Protein AF-A0AAN9U4Z8-F1 (afdb_monomer_lite)

InterPro domains:
  IPR007219 Xylanolytic transcriptional activator, regulatory domain [PF04082] (15-190)
  IPR007219 Xylanolytic transcriptional activator, regulatory domain [SM00906] (117-194)
  IPR050815 Transcription factor, fungi [PTHR47338] (9-192)

Radius of gyration: 16.4 Å; chains: 1; bounding box: 44×32×47 Å

Sequence (194 aa):
MRIALLALIRSDLDSLYFDRIHKFIPIIHEKCYYQRTRPYSELISHTCLQYAMWTLASALSFQFHDLRDDLYRETLHMLGNTEPMSPGNAAAPQLEVAQAWILISIYDFTQVTFHSGWASVGRAIRLIQLMRLNNVDASAHTDEPRDFIECETKRRTFWVAFCLDRFTSILEELPLALNEQTICTRLPSPEKYV

Secondary structure (DSSP, 8-state):
------HHHHHHHHHHIIIIITTT---S-HHHHHHHSSTT---HHHHHHHHHHHHHHHHT-GGGGGGHHHHHHHHHHHHHT-----TTS-HHHHHHHHHHHHHHHHHHHHHT-HHHHHHHHHHHHHHHHHTTGGGTTTTTTS-S---HHHHHHHHHHHHHHHHHHHHHHHHHTPPPSS-GGG--PPPPPPGGG-

Organism: NCBI:txid2898453

pLDDT: mean 88.19, std 13.67, range [38.59, 98.62]

Foldseek 3Di:
DPPPDDPVLLVVLLVLLVVPVCVVQVLDDNVVLVVCPPPPNPQLLNVLLSLLSSLLSLVVDPVNVVCNVVSLVVSCVSLVPDDDDDLPDDLVSLSSSLNSLLSSLVCCVVPNDLVSSVVSLVVSLVSLVSNVLLCLCVVVVDPDDDDPVVSLSSQSSVVSSQVVQVVSCVVPVDDRPDDPVSRPRDHHDPPVVD

Structure (mmCIF, N/CA/C/O backbone):
data_AF-A0AAN9U4Z8-F1
#
_entry.id   AF-A0AAN9U4Z8-F1
#
loop_
_atom_site.group_PDB
_atom_site.id
_atom_site.type_symbol
_atom_site.label_atom_id
_atom_site.label_alt_id
_atom_site.label_comp_id
_atom_site.label_asym_id
_atom_site.label_entity_id
_atom_site.label_seq_id
_atom_site.pdbx_PDB_ins_code
_atom_site.Cartn_x
_atom_site.Cartn_y
_atom_site.Cartn_z
_atom_site.occupancy
_atom_site.B_iso_or_equiv
_atom_site.auth_seq_id
_atom_site.auth_comp_id
_atom_site.auth_asym_id
_atom_site.auth_atom_id
_atom_site.pdbx_PDB_model_num
ATOM 1 N N . MET A 1 1 ? 8.549 12.931 -16.433 1.00 38.59 1 MET A N 1
ATOM 2 C CA . MET A 1 1 ? 8.166 12.725 -17.850 1.00 38.59 1 MET A CA 1
ATOM 3 C C . MET A 1 1 ? 6.976 11.789 -17.800 1.00 38.59 1 MET A C 1
ATOM 5 O O . MET A 1 1 ? 7.171 10.659 -17.390 1.00 38.59 1 MET A O 1
ATOM 9 N N . ARG A 1 2 ? 5.753 12.254 -18.093 1.00 51.12 2 ARG A N 1
ATOM 10 C CA . ARG A 1 2 ? 4.553 11.405 -17.991 1.00 51.12 2 ARG A CA 1
ATOM 11 C C . ARG A 1 2 ? 4.709 10.241 -18.973 1.00 51.12 2 ARG A C 1
ATOM 13 O O . ARG A 1 2 ? 4.710 10.467 -20.181 1.00 51.12 2 ARG A O 1
ATOM 20 N N . ILE A 1 3 ? 4.892 9.023 -18.470 1.00 57.09 3 ILE A N 1
ATOM 21 C CA . ILE A 1 3 ? 4.924 7.824 -19.311 1.00 57.09 3 ILE A CA 1
ATOM 22 C C . ILE A 1 3 ? 3.531 7.691 -19.926 1.00 57.09 3 ILE A C 1
ATOM 24 O O . ILE A 1 3 ? 2.547 7.503 -19.210 1.00 57.09 3 ILE A O 1
ATOM 28 N N . ALA A 1 4 ? 3.430 7.826 -21.246 1.00 67.69 4 ALA A N 1
ATOM 29 C CA . ALA A 1 4 ? 2.178 7.615 -21.957 1.00 67.69 4 ALA A CA 1
ATOM 30 C C . ALA A 1 4 ? 1.925 6.105 -22.097 1.00 67.69 4 ALA A C 1
ATOM 32 O O . ALA A 1 4 ? 2.207 5.506 -23.131 1.00 67.69 4 ALA A O 1
ATOM 33 N N . LEU A 1 5 ? 1.421 5.474 -21.033 1.00 78.50 5 LEU A N 1
ATOM 34 C CA . LEU A 1 5 ? 0.982 4.080 -21.078 1.00 78.50 5 LEU A CA 1
ATOM 35 C C . LEU A 1 5 ? -0.297 3.959 -21.912 1.00 78.50 5 LEU A C 1
ATOM 37 O O . LEU A 1 5 ? -1.305 4.626 -21.648 1.00 78.50 5 LEU A O 1
ATOM 41 N N . LEU A 1 6 ? -0.271 3.067 -22.904 1.00 86.50 6 LEU A N 1
ATOM 42 C CA . LEU A 1 6 ? -1.452 2.731 -23.696 1.00 86.50 6 LEU A CA 1
ATOM 43 C C . LEU A 1 6 ? -2.584 2.258 -22.771 1.00 86.50 6 LEU A C 1
ATOM 45 O O . LEU A 1 6 ? -2.347 1.584 -21.770 1.00 86.50 6 LEU A O 1
ATOM 49 N N . ALA A 1 7 ? -3.830 2.604 -23.107 1.00 86.06 7 ALA A N 1
ATOM 50 C CA . ALA A 1 7 ? -4.999 2.228 -22.305 1.00 86.06 7 ALA A CA 1
ATOM 51 C C . ALA A 1 7 ? -5.108 0.709 -22.090 1.00 86.06 7 ALA A C 1
ATOM 53 O O . ALA A 1 7 ? -5.458 0.279 -20.996 1.00 86.06 7 ALA A O 1
ATOM 54 N N . LEU A 1 8 ? -4.733 -0.082 -23.101 1.00 88.56 8 LEU A N 1
ATOM 55 C CA . LEU A 1 8 ? -4.703 -1.540 -23.006 1.00 88.56 8 LEU A CA 1
ATOM 56 C C . LEU A 1 8 ? -3.698 -2.023 -21.948 1.00 88.56 8 LEU A C 1
ATOM 58 O O . LEU A 1 8 ? -4.067 -2.796 -21.077 1.00 88.56 8 LEU A O 1
ATOM 62 N N . ILE A 1 9 ? -2.474 -1.482 -21.950 1.00 92.44 9 ILE A N 1
ATOM 63 C CA . ILE A 1 9 ? -1.433 -1.848 -20.973 1.00 92.44 9 ILE A CA 1
ATOM 64 C C . ILE A 1 9 ? -1.884 -1.520 -19.543 1.00 92.44 9 ILE A C 1
ATOM 66 O O . ILE A 1 9 ? -1.661 -2.310 -18.632 1.00 92.44 9 ILE A O 1
ATOM 70 N N . ARG A 1 10 ? -2.547 -0.373 -19.337 1.00 92.50 10 ARG A N 1
ATOM 71 C CA . ARG A 1 10 ? -3.106 -0.009 -18.023 1.00 92.50 10 ARG A CA 1
ATOM 72 C C . ARG A 1 10 ? -4.143 -1.029 -17.550 1.00 92.50 10 ARG A C 1
ATOM 74 O O . ARG A 1 10 ? -4.053 -1.494 -16.422 1.00 92.50 10 ARG A O 1
ATOM 81 N N . SER A 1 11 ? -5.058 -1.425 -18.436 1.00 93.31 11 SER A N 1
ATOM 82 C CA . SER A 1 11 ? -6.073 -2.445 -18.143 1.00 93.31 11 SER A CA 1
ATOM 83 C C . SER A 1 11 ? -5.459 -3.813 -17.820 1.00 93.31 11 SER A C 1
ATOM 85 O O . SER A 1 11 ? -5.939 -4.503 -16.920 1.00 93.31 11 SER A O 1
ATOM 87 N N . ASP A 1 12 ? -4.399 -4.207 -18.530 1.00 95.25 12 ASP A N 1
ATOM 88 C CA . ASP A 1 12 ? -3.698 -5.472 -18.286 1.00 95.25 12 ASP A CA 1
ATOM 89 C C . ASP A 1 12 ? -2.986 -5.461 -16.924 1.00 95.25 12 ASP A C 1
ATOM 91 O O . ASP A 1 12 ? -3.050 -6.440 -16.179 1.00 95.25 12 ASP A O 1
ATOM 95 N N . LEU A 1 13 ? -2.341 -4.345 -16.566 1.00 96.44 13 LEU A N 1
ATOM 96 C CA . LEU A 1 13 ? -1.676 -4.174 -15.271 1.00 96.44 13 LEU A CA 1
ATOM 97 C C . LEU A 1 13 ? -2.674 -4.101 -14.106 1.00 9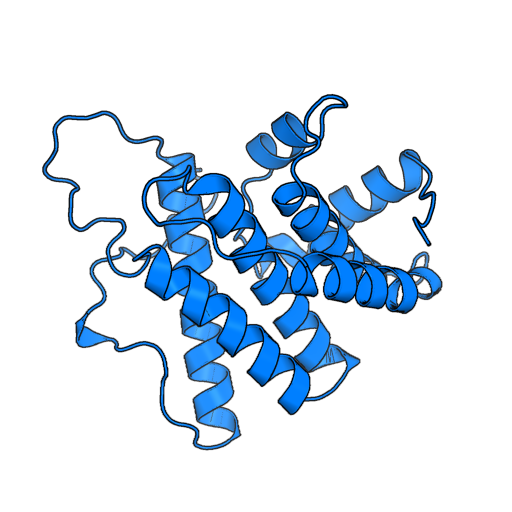6.44 13 LEU A C 1
ATOM 99 O O . LEU A 1 13 ? -2.405 -4.682 -13.054 1.00 96.44 13 LEU A O 1
ATOM 103 N N . ASP A 1 14 ? -3.822 -3.443 -14.294 1.00 96.12 14 ASP A N 1
ATOM 104 C CA . ASP A 1 14 ? -4.928 -3.445 -13.326 1.00 96.12 14 ASP A CA 1
ATOM 105 C C . ASP A 1 14 ? -5.416 -4.875 -13.067 1.00 96.12 14 ASP A C 1
ATOM 107 O O . ASP A 1 14 ? -5.462 -5.326 -11.920 1.00 96.12 14 ASP A O 1
ATOM 111 N N . SER A 1 15 ? -5.703 -5.619 -14.140 1.00 95.62 15 SER A N 1
ATOM 112 C CA . SER A 1 15 ? -6.161 -7.012 -14.057 1.00 95.62 15 SER A CA 1
ATOM 113 C C . SER A 1 15 ? -5.131 -7.888 -13.344 1.00 95.62 15 SER A C 1
ATOM 115 O O . SER A 1 15 ? -5.459 -8.637 -12.427 1.00 95.62 15 SER A O 1
ATOM 117 N N . LEU A 1 16 ? -3.853 -7.730 -13.693 1.00 96.56 16 LEU A N 1
ATOM 118 C CA . LEU A 1 16 ? -2.758 -8.465 -13.072 1.00 96.56 16 LEU A CA 1
ATOM 119 C C . LEU A 1 16 ? -2.630 -8.175 -11.569 1.00 96.56 16 LEU A C 1
ATOM 121 O O . LEU A 1 16 ? -2.341 -9.090 -10.790 1.00 96.56 16 LEU A O 1
ATOM 125 N N . TYR A 1 17 ? -2.849 -6.924 -11.153 1.00 97.50 17 TYR A N 1
ATOM 126 C CA . TYR A 1 17 ? -2.867 -6.553 -9.741 1.00 97.50 17 TYR A CA 1
ATOM 127 C C . TYR A 1 17 ? -3.977 -7.289 -8.984 1.00 97.50 17 TYR A C 1
ATOM 129 O O . TYR A 1 17 ? -3.685 -7.957 -7.985 1.00 97.50 17 TYR A O 1
ATOM 137 N N . PHE A 1 18 ? -5.221 -7.207 -9.464 1.00 96.44 18 PHE A N 1
ATOM 138 C CA . PHE A 1 18 ? -6.362 -7.847 -8.803 1.00 96.44 18 PHE A CA 1
ATOM 139 C C . PHE A 1 18 ? -6.256 -9.379 -8.812 1.00 96.44 18 PHE A C 1
ATOM 141 O O . PHE A 1 18 ? -6.548 -10.030 -7.809 1.00 96.44 18 PHE A O 1
ATOM 148 N N . ASP A 1 19 ? -5.708 -9.963 -9.877 1.00 95.31 19 ASP A N 1
ATOM 149 C CA . ASP A 1 19 ? -5.558 -11.413 -9.988 1.00 95.31 19 ASP A CA 1
ATOM 150 C C . ASP A 1 19 ? -4.458 -11.998 -9.098 1.00 95.31 19 ASP A C 1
ATOM 152 O O . ASP A 1 19 ? -4.559 -13.163 -8.685 1.00 95.31 19 ASP A O 1
ATOM 156 N N . ARG A 1 20 ? -3.381 -11.248 -8.829 1.00 93.88 20 ARG A N 1
ATOM 157 C CA . ARG A 1 20 ? -2.180 -11.795 -8.170 1.00 93.88 20 ARG A CA 1
ATOM 158 C C . ARG A 1 20 ? -1.843 -11.138 -6.844 1.00 93.88 20 ARG A C 1
ATOM 160 O O . ARG A 1 20 ? -1.584 -11.852 -5.883 1.00 93.88 20 ARG A O 1
ATOM 167 N N . ILE A 1 21 ? -1.824 -9.810 -6.786 1.00 95.19 21 ILE A N 1
ATOM 168 C CA . ILE A 1 21 ? -1.375 -9.062 -5.603 1.00 95.19 21 ILE A CA 1
ATOM 169 C C . ILE A 1 21 ? -2.519 -8.875 -4.608 1.00 95.19 21 ILE A C 1
ATOM 171 O O . ILE A 1 21 ? -2.328 -9.076 -3.408 1.00 95.19 21 ILE A O 1
ATOM 175 N N . HIS A 1 22 ? -3.718 -8.548 -5.095 1.00 94.69 22 HIS A N 1
ATOM 176 C CA . HIS A 1 22 ? -4.866 -8.234 -4.243 1.00 94.69 22 HIS A CA 1
ATOM 177 C C . HIS A 1 22 ? -5.243 -9.379 -3.291 1.00 94.69 22 HIS A C 1
ATOM 179 O O . HIS A 1 22 ? -5.570 -9.130 -2.137 1.00 94.69 22 HIS A O 1
ATOM 185 N N . LYS A 1 23 ? -5.070 -10.634 -3.722 1.00 91.50 23 LYS A N 1
ATOM 186 C CA . LYS A 1 23 ? -5.305 -11.835 -2.897 1.00 91.50 23 LYS A CA 1
ATOM 187 C C . LYS A 1 23 ? -4.484 -11.871 -1.604 1.00 91.50 23 LYS A C 1
ATOM 189 O O . LYS A 1 23 ? -4.916 -12.470 -0.625 1.00 91.50 23 LYS A O 1
ATOM 194 N N . PHE A 1 24 ? -3.299 -11.260 -1.605 1.00 89.81 24 PHE A N 1
ATOM 195 C CA . PHE A 1 24 ? -2.422 -11.184 -0.434 1.00 89.81 24 PHE A CA 1
ATOM 196 C C . PHE A 1 24 ? -2.501 -9.822 0.259 1.00 89.81 24 PHE A C 1
ATOM 198 O O . PHE A 1 24 ? -2.276 -9.731 1.464 1.00 89.81 24 PHE A O 1
ATOM 205 N N . ILE A 1 25 ? -2.816 -8.763 -0.493 1.00 94.25 25 ILE A N 1
ATOM 206 C CA . ILE A 1 25 ? -2.877 -7.380 -0.009 1.00 94.25 25 ILE A CA 1
ATOM 207 C C . ILE A 1 25 ? -4.237 -6.773 -0.407 1.00 94.25 25 ILE A C 1
ATOM 209 O O . ILE A 1 25 ? -4.307 -5.927 -1.305 1.00 94.25 25 ILE A O 1
ATOM 213 N N . PRO A 1 26 ? -5.347 -7.181 0.243 1.00 94.75 26 PRO A N 1
ATOM 214 C CA . PRO A 1 26 ? -6.700 -6.831 -0.191 1.00 94.75 26 PRO A CA 1
ATOM 215 C C . PRO A 1 26 ? -7.132 -5.424 0.261 1.00 94.75 26 PRO A C 1
ATOM 217 O O . PRO A 1 26 ? -8.245 -5.218 0.737 1.00 94.75 26 PRO A O 1
ATOM 220 N N . ILE A 1 27 ? -6.250 -4.427 0.152 1.00 96.44 27 ILE A N 1
ATOM 221 C CA . ILE A 1 27 ? -6.481 -3.082 0.705 1.00 96.44 27 ILE A CA 1
ATOM 222 C C . ILE A 1 27 ? -7.349 -2.189 -0.192 1.00 96.44 27 ILE A C 1
ATOM 224 O O . ILE A 1 27 ? -7.812 -1.160 0.279 1.00 96.44 27 ILE A O 1
ATOM 228 N N . ILE A 1 28 ? -7.593 -2.567 -1.452 1.00 95.56 28 ILE A N 1
ATOM 229 C CA . ILE A 1 28 ? -8.313 -1.760 -2.455 1.00 95.56 28 ILE A CA 1
ATOM 230 C C . ILE A 1 28 ? -9.617 -2.450 -2.858 1.00 95.56 28 ILE A C 1
ATOM 232 O O . ILE A 1 28 ? -9.581 -3.554 -3.379 1.00 95.56 28 ILE A O 1
ATOM 236 N N . HIS A 1 29 ? -10.773 -1.805 -2.712 1.00 93.62 29 HIS A N 1
ATOM 237 C CA . HIS A 1 29 ? -12.020 -2.389 -3.214 1.00 93.62 29 HIS A CA 1
ATOM 238 C C . HIS A 1 29 ? -12.135 -2.272 -4.747 1.00 93.62 29 HIS A C 1
ATOM 240 O O . HIS A 1 29 ? -12.266 -1.168 -5.283 1.00 93.62 29 HIS A O 1
ATOM 246 N N . GLU A 1 30 ? -12.145 -3.409 -5.446 1.00 93.12 30 GLU A N 1
ATOM 247 C CA . GLU A 1 30 ? -12.066 -3.503 -6.912 1.00 93.12 30 GLU A CA 1
ATOM 248 C C . GLU A 1 30 ? -13.163 -2.719 -7.652 1.00 93.12 30 GLU A C 1
ATOM 250 O O . GLU A 1 30 ? -12.877 -1.909 -8.536 1.00 93.12 30 GLU A O 1
ATOM 255 N N . LYS A 1 31 ? -14.439 -2.880 -7.276 1.00 91.00 31 LYS A N 1
ATOM 256 C CA . LYS A 1 31 ? -15.533 -2.174 -7.972 1.00 91.00 31 LYS A CA 1
ATOM 257 C C . LYS A 1 31 ? -15.430 -0.657 -7.798 1.00 91.00 31 LYS A C 1
ATOM 259 O O . LYS A 1 31 ? -15.682 0.085 -8.745 1.00 91.00 31 LYS A O 1
ATOM 264 N N . CYS A 1 32 ? -15.048 -0.200 -6.604 1.00 89.19 32 CYS A N 1
ATOM 265 C CA . CYS A 1 32 ? -14.876 1.229 -6.324 1.00 89.19 32 CYS A CA 1
ATOM 266 C C . CYS A 1 32 ? -13.670 1.798 -7.073 1.00 89.19 32 CYS A C 1
ATOM 268 O O . CYS A 1 32 ? -13.737 2.926 -7.560 1.00 89.19 32 CYS A O 1
ATOM 270 N N . TYR A 1 33 ? -12.600 1.009 -7.205 1.00 92.44 33 TYR A N 1
ATOM 271 C CA . TYR A 1 33 ? -11.438 1.355 -8.013 1.00 92.44 33 TYR A CA 1
ATOM 272 C C . TYR A 1 33 ? -11.845 1.639 -9.464 1.00 92.44 33 TYR A C 1
ATOM 274 O O . TYR A 1 33 ? -11.719 2.776 -9.915 1.00 92.44 33 TYR A O 1
ATOM 282 N N . TYR A 1 34 ? -12.466 0.677 -10.156 1.00 90.81 34 TYR A N 1
ATOM 283 C CA . TYR A 1 34 ? -12.855 0.857 -11.562 1.00 90.81 34 TYR A CA 1
ATOM 284 C C . TYR A 1 34 ? -13.913 1.948 -11.782 1.00 90.81 34 TYR A C 1
ATOM 286 O O . TYR A 1 34 ? -13.946 2.583 -12.839 1.00 90.81 34 TYR A O 1
ATOM 294 N N . GLN A 1 35 ? -14.786 2.199 -10.801 1.00 88.25 35 GLN A N 1
ATOM 295 C CA . GLN A 1 35 ? -15.713 3.334 -10.850 1.00 88.25 35 GLN A CA 1
ATOM 296 C C . GLN A 1 35 ? -14.974 4.679 -10.834 1.00 88.25 35 GLN A C 1
ATOM 298 O O . GLN A 1 35 ? -15.385 5.594 -11.552 1.00 88.25 35 GLN A O 1
ATOM 303 N N . ARG A 1 36 ? -13.882 4.791 -10.063 1.00 84.38 36 ARG A N 1
ATOM 304 C CA . ARG A 1 36 ? -13.042 5.998 -9.977 1.00 84.38 36 ARG A CA 1
ATOM 305 C C . ARG A 1 36 ? -12.094 6.161 -11.161 1.00 84.38 36 ARG A C 1
ATOM 307 O O . ARG A 1 36 ? -11.915 7.282 -11.611 1.00 84.38 36 ARG A O 1
ATOM 314 N N . THR A 1 37 ? -11.577 5.075 -11.733 1.00 83.69 37 THR A N 1
ATOM 315 C CA . THR A 1 37 ? -10.652 5.096 -12.887 1.00 83.69 37 THR A CA 1
ATOM 316 C C . THR A 1 37 ? -11.287 5.603 -14.199 1.00 83.69 37 THR A C 1
ATOM 318 O O . THR A 1 37 ? -10.607 5.783 -15.210 1.00 83.69 37 THR A O 1
ATOM 321 N N . ARG A 1 38 ? -12.600 5.871 -14.213 1.00 71.69 38 ARG A N 1
ATOM 322 C CA . ARG A 1 38 ? -13.305 6.491 -15.349 1.00 71.69 38 ARG A CA 1
ATOM 323 C C . ARG A 1 38 ? -12.688 7.858 -15.706 1.00 71.69 38 ARG A C 1
ATOM 325 O O . ARG A 1 38 ? -12.185 8.534 -14.813 1.00 71.69 38 ARG A O 1
ATOM 332 N N . PRO A 1 39 ? -12.764 8.308 -16.980 1.00 57.84 39 PRO A N 1
ATOM 333 C CA . PRO A 1 39 ? -11.957 9.406 -17.552 1.00 57.84 39 PRO A CA 1
ATOM 334 C C . PRO A 1 39 ? -12.088 10.804 -16.907 1.00 57.84 39 PRO A C 1
ATOM 336 O O . PRO A 1 39 ? -11.524 11.757 -17.428 1.00 57.84 39 PRO A O 1
ATOM 339 N N . TYR A 1 40 ? -12.810 10.941 -15.795 1.00 51.41 40 TYR A N 1
ATOM 340 C CA . TYR A 1 40 ? -13.110 12.199 -15.115 1.00 51.41 40 TYR A CA 1
ATOM 341 C C . TYR A 1 40 ? -12.526 12.324 -13.694 1.00 51.41 40 TYR A C 1
ATOM 343 O O . TYR A 1 40 ? -12.742 13.354 -13.061 1.00 51.41 40 TYR A O 1
ATOM 351 N N . SER A 1 41 ? -11.796 11.330 -13.165 1.00 55.88 41 SER A N 1
ATOM 352 C CA . SER A 1 41 ? -11.157 11.456 -11.842 1.00 55.88 41 SER A CA 1
ATOM 353 C C . SER A 1 41 ? -9.671 11.810 -11.960 1.00 55.88 41 SER A C 1
ATOM 355 O O . SER A 1 41 ? -8.810 10.939 -12.016 1.00 55.88 41 SER A O 1
ATOM 357 N N . GLU A 1 42 ? -9.353 13.106 -11.983 1.00 66.38 42 GLU A N 1
ATOM 358 C CA . GLU A 1 42 ? -7.967 13.612 -11.965 1.00 66.38 42 GLU A CA 1
ATOM 359 C C . GLU A 1 42 ? -7.447 13.841 -10.532 1.00 66.38 42 GLU A C 1
ATOM 361 O O . GLU A 1 42 ? -6.771 14.829 -10.242 1.00 66.38 42 GLU A O 1
ATOM 366 N N . LEU A 1 43 ? -7.771 12.948 -9.592 1.00 81.94 43 LEU A N 1
ATOM 367 C CA . LEU A 1 43 ? -7.186 13.025 -8.254 1.00 81.94 43 LEU A CA 1
ATOM 368 C C . LEU A 1 43 ? -5.764 12.455 -8.281 1.00 81.94 43 LEU A C 1
ATOM 370 O O . LEU A 1 43 ? -5.537 11.304 -8.662 1.00 81.94 43 LEU A O 1
ATOM 374 N N . ILE A 1 44 ? -4.801 13.263 -7.827 1.00 86.62 44 ILE A N 1
ATOM 375 C CA . ILE A 1 44 ? -3.391 12.859 -7.715 1.00 86.62 44 ILE A CA 1
ATOM 376 C C . ILE A 1 44 ? -3.268 11.613 -6.829 1.00 86.62 44 ILE A C 1
ATOM 378 O O . ILE A 1 44 ? -2.525 10.704 -7.176 1.00 86.62 44 ILE A O 1
ATOM 382 N N . SER A 1 45 ? -4.046 11.518 -5.743 1.00 89.94 45 SER A N 1
ATOM 383 C CA . SER A 1 45 ? -4.062 10.347 -4.853 1.00 89.94 45 SER A CA 1
ATOM 384 C C . SER A 1 45 ? -4.411 9.051 -5.583 1.00 89.94 45 SER A C 1
ATOM 386 O O . SER A 1 45 ? -3.720 8.046 -5.418 1.00 89.94 45 SER A O 1
ATOM 388 N N . HIS A 1 46 ? -5.440 9.098 -6.432 1.00 91.56 46 HIS A N 1
ATOM 389 C CA . HIS A 1 46 ? -5.874 7.951 -7.212 1.00 91.56 46 HIS A CA 1
ATOM 390 C C . HIS A 1 46 ? -4.786 7.573 -8.213 1.00 91.56 46 HIS A C 1
ATOM 392 O O . HIS A 1 46 ? -4.381 6.420 -8.273 1.00 91.56 46 HIS A O 1
ATOM 398 N N . THR A 1 47 ? -4.219 8.561 -8.911 1.00 91.81 47 THR A N 1
ATOM 399 C CA . THR A 1 47 ? -3.115 8.334 -9.857 1.00 91.81 47 THR A CA 1
ATOM 400 C C . THR A 1 47 ? -1.896 7.702 -9.169 1.00 91.81 47 THR A C 1
ATOM 402 O O . THR A 1 47 ? -1.326 6.748 -9.695 1.00 91.81 47 THR A O 1
ATOM 405 N N . CYS A 1 48 ? -1.520 8.166 -7.971 1.00 93.94 48 CYS A N 1
ATOM 406 C CA . CYS A 1 48 ? -0.452 7.555 -7.173 1.00 93.94 48 CYS A CA 1
ATOM 407 C C . CYS A 1 48 ? -0.738 6.081 -6.874 1.00 93.94 48 CYS A C 1
ATOM 409 O O . CYS A 1 48 ? 0.151 5.242 -7.013 1.00 93.94 48 CYS A O 1
ATOM 411 N N . LEU A 1 49 ? -1.975 5.763 -6.483 1.00 96.06 49 LEU A N 1
ATOM 412 C CA . LEU A 1 49 ? -2.392 4.393 -6.203 1.00 96.06 49 LEU A CA 1
ATOM 413 C C . LEU A 1 49 ? -2.298 3.506 -7.449 1.00 96.06 49 LEU A C 1
ATOM 415 O O . LEU A 1 49 ? -1.736 2.418 -7.364 1.00 96.06 49 LEU A O 1
ATOM 419 N N . GLN A 1 50 ? -2.766 3.988 -8.603 1.00 95.69 50 GLN A N 1
ATOM 420 C CA . GLN A 1 50 ? -2.678 3.257 -9.871 1.00 95.69 50 GLN A CA 1
ATOM 421 C C . GLN A 1 50 ? -1.229 2.935 -10.237 1.00 95.69 50 GLN A C 1
ATOM 423 O O . GLN A 1 50 ? -0.889 1.790 -10.518 1.00 95.69 50 GLN A O 1
ATOM 428 N N . TYR A 1 51 ? -0.341 3.925 -10.165 1.00 96.69 51 TYR A N 1
ATOM 429 C CA . TYR A 1 51 ? 1.073 3.721 -10.465 1.00 96.69 51 TYR A CA 1
ATOM 430 C C . TYR A 1 51 ? 1.755 2.776 -9.463 1.00 96.69 51 TYR A C 1
ATOM 432 O O . TYR A 1 51 ? 2.566 1.943 -9.873 1.00 96.69 51 TYR A O 1
ATOM 440 N N . ALA A 1 52 ? 1.383 2.816 -8.179 1.00 98.06 52 ALA A N 1
ATOM 441 C CA . ALA A 1 52 ? 1.868 1.856 -7.186 1.00 98.06 52 ALA A CA 1
ATOM 442 C C . ALA A 1 52 ? 1.381 0.423 -7.478 1.00 98.06 52 ALA A C 1
ATOM 444 O O . ALA A 1 52 ? 2.168 -0.524 -7.406 1.00 98.06 52 ALA A O 1
ATOM 445 N N . MET A 1 53 ? 0.109 0.257 -7.867 1.00 98.00 53 MET A N 1
ATOM 446 C CA . MET A 1 53 ? -0.439 -1.028 -8.318 1.00 98.00 53 MET A CA 1
ATOM 447 C C . MET A 1 53 ? 0.322 -1.554 -9.538 1.00 98.00 53 MET A C 1
ATOM 449 O O . MET A 1 53 ? 0.769 -2.700 -9.538 1.00 98.00 53 MET A O 1
ATOM 453 N N . TRP A 1 54 ? 0.526 -0.709 -10.549 1.00 97.81 54 TRP A N 1
ATOM 454 C CA . TRP A 1 54 ? 1.241 -1.055 -11.777 1.00 97.81 54 TRP A CA 1
ATOM 455 C C . TRP A 1 54 ? 2.715 -1.379 -11.527 1.00 97.81 54 TRP A C 1
ATOM 457 O O . TRP A 1 54 ? 3.256 -2.285 -12.159 1.00 97.81 54 TRP A O 1
ATOM 467 N N . THR A 1 55 ? 3.362 -0.698 -10.582 1.00 98.06 55 THR A N 1
ATOM 468 C CA . THR A 1 55 ? 4.742 -0.989 -10.162 1.00 98.06 55 THR A CA 1
ATOM 469 C C . THR A 1 55 ? 4.865 -2.413 -9.612 1.00 98.06 55 THR A C 1
ATOM 471 O O . THR A 1 55 ? 5.717 -3.178 -10.058 1.00 98.06 55 THR A O 1
ATOM 474 N N . LEU A 1 56 ? 3.977 -2.823 -8.702 1.00 97.06 56 LEU A N 1
ATOM 475 C CA . LEU A 1 56 ? 3.962 -4.203 -8.201 1.00 97.06 56 LEU A CA 1
ATOM 476 C C . LEU A 1 56 ? 3.563 -5.219 -9.279 1.00 97.06 56 LEU A C 1
ATOM 478 O O . LEU A 1 56 ? 4.187 -6.271 -9.395 1.00 97.06 56 LEU A O 1
ATOM 482 N N . ALA A 1 57 ? 2.535 -4.917 -10.073 1.00 97.38 57 ALA A N 1
ATOM 483 C CA . ALA A 1 57 ? 2.057 -5.801 -11.133 1.00 97.38 57 ALA A CA 1
ATOM 484 C C . ALA A 1 57 ? 3.148 -6.071 -12.183 1.00 97.38 57 ALA A C 1
ATOM 486 O O . ALA A 1 57 ? 3.421 -7.225 -12.513 1.00 97.38 57 ALA A O 1
ATOM 487 N N . SER A 1 58 ? 3.830 -5.024 -12.651 1.00 97.00 58 SER A N 1
ATOM 488 C CA . SER A 1 58 ? 4.940 -5.138 -13.605 1.00 97.00 58 SER A CA 1
ATOM 489 C C . SER A 1 58 ? 6.117 -5.940 -13.049 1.00 97.00 58 SER A C 1
ATOM 491 O O . SER A 1 58 ? 6.695 -6.742 -13.777 1.00 97.00 58 SER A O 1
ATOM 493 N N . ALA A 1 59 ? 6.414 -5.830 -11.750 1.00 95.44 59 ALA A N 1
ATOM 494 C CA . ALA A 1 59 ? 7.453 -6.631 -11.103 1.00 95.44 59 ALA A CA 1
ATOM 495 C C . ALA A 1 59 ? 7.158 -8.144 -11.106 1.00 95.44 59 ALA A C 1
ATOM 497 O O . ALA A 1 59 ? 8.085 -8.951 -11.070 1.00 95.44 59 ALA A O 1
ATOM 498 N N . LEU A 1 60 ? 5.880 -8.535 -11.171 1.00 90.56 60 LEU A N 1
ATOM 499 C CA . LEU A 1 60 ? 5.434 -9.934 -11.188 1.00 90.56 60 LEU A CA 1
ATOM 500 C C . LEU A 1 60 ? 5.113 -10.469 -12.596 1.00 90.56 60 LEU A C 1
ATOM 502 O O . LEU A 1 60 ? 4.607 -11.591 -12.727 1.00 90.56 60 LEU A O 1
ATOM 506 N N . SER A 1 61 ? 5.372 -9.691 -13.651 1.00 94.00 61 SER A N 1
ATOM 507 C CA . SER A 1 61 ? 5.124 -10.087 -15.039 1.00 94.00 61 SER A CA 1
ATOM 508 C C . SER A 1 61 ? 6.357 -9.909 -15.905 1.00 94.00 61 SER A C 1
ATOM 510 O O . SER A 1 61 ? 6.847 -8.801 -16.088 1.00 94.00 61 SER A O 1
ATOM 512 N N . PHE A 1 62 ? 6.788 -10.998 -16.542 1.00 92.25 62 PHE A N 1
ATOM 513 C CA . PHE A 1 62 ? 7.869 -10.957 -17.525 1.00 92.25 62 PHE A CA 1
ATOM 514 C C . PHE A 1 62 ? 7.561 -10.009 -18.697 1.00 92.25 62 PHE A C 1
ATOM 516 O O . PHE A 1 62 ? 8.449 -9.313 -19.170 1.00 92.25 62 PHE A O 1
ATOM 523 N N . GLN A 1 63 ? 6.295 -9.928 -19.126 1.00 93.75 63 GLN A N 1
ATOM 524 C CA . GLN A 1 63 ? 5.873 -9.080 -20.248 1.00 93.75 63 GLN A CA 1
ATOM 525 C C . GLN A 1 63 ? 6.050 -7.582 -19.967 1.00 93.75 63 GLN A C 1
ATOM 527 O O . GLN A 1 63 ? 6.302 -6.811 -20.887 1.00 93.75 63 GLN A O 1
ATOM 532 N N . PHE A 1 64 ? 5.883 -7.167 -18.711 1.00 92.88 64 PHE A N 1
ATOM 533 C CA . PHE A 1 64 ? 5.883 -5.754 -18.323 1.00 92.88 64 PHE A CA 1
ATOM 534 C C . PHE A 1 64 ? 7.082 -5.380 -17.452 1.00 92.88 64 PHE A C 1
ATOM 536 O O . PHE A 1 64 ? 7.136 -4.261 -16.948 1.00 92.88 64 PHE A O 1
ATOM 543 N N . HIS A 1 65 ? 8.037 -6.294 -17.283 1.00 92.69 65 HIS A N 1
ATOM 544 C CA . HIS A 1 65 ? 9.168 -6.135 -16.377 1.00 92.69 65 HIS A CA 1
ATOM 545 C C . HIS A 1 65 ? 9.985 -4.868 -16.676 1.00 92.69 65 HIS A C 1
ATOM 547 O O . HIS A 1 65 ? 10.385 -4.164 -15.753 1.00 92.69 65 HIS A O 1
ATOM 553 N N . ASP A 1 66 ? 10.156 -4.522 -17.954 1.00 93.69 66 ASP A N 1
ATOM 554 C CA . ASP A 1 66 ? 10.913 -3.335 -18.376 1.00 93.69 66 ASP A CA 1
ATOM 555 C C . ASP A 1 66 ? 10.251 -2.008 -17.964 1.00 93.69 66 ASP A C 1
ATOM 557 O O . ASP A 1 66 ? 10.923 -0.987 -17.854 1.00 93.69 66 ASP A O 1
ATOM 561 N N . LEU A 1 67 ? 8.940 -2.004 -17.691 1.00 94.44 67 LEU A N 1
ATOM 562 C CA . LEU A 1 67 ? 8.209 -0.804 -17.262 1.00 94.44 67 LEU A CA 1
ATOM 563 C C . LEU A 1 67 ? 8.356 -0.524 -15.763 1.00 94.44 67 LEU A C 1
ATOM 565 O O . LEU A 1 67 ? 8.038 0.574 -15.306 1.00 94.44 67 LEU A O 1
ATOM 569 N N . ARG A 1 68 ? 8.801 -1.515 -14.989 1.00 94.75 68 ARG A N 1
ATOM 570 C CA . ARG A 1 68 ? 8.779 -1.501 -13.525 1.00 94.75 68 ARG A CA 1
ATOM 571 C C . ARG A 1 68 ? 9.551 -0.328 -12.929 1.00 94.75 68 ARG A C 1
ATOM 573 O O . ARG A 1 68 ? 9.018 0.387 -12.085 1.00 94.75 68 ARG A O 1
ATOM 580 N N . ASP A 1 69 ? 10.785 -0.112 -13.376 1.00 95.56 69 ASP A N 1
ATOM 581 C CA . ASP A 1 69 ? 11.665 0.909 -12.796 1.00 95.56 69 ASP A CA 1
ATOM 582 C C . ASP A 1 69 ? 11.182 2.329 -13.140 1.00 95.56 69 ASP A C 1
ATOM 584 O O . ASP A 1 69 ? 11.307 3.260 -12.340 1.00 95.56 69 ASP A O 1
ATOM 588 N N . ASP A 1 70 ? 10.582 2.496 -14.318 1.00 96.06 70 ASP A N 1
ATOM 589 C CA . ASP A 1 70 ? 9.973 3.749 -14.761 1.00 96.06 70 ASP A CA 1
ATOM 590 C C . ASP A 1 70 ? 8.702 4.065 -13.960 1.00 96.06 70 ASP A C 1
ATOM 592 O O . ASP A 1 70 ? 8.550 5.175 -13.443 1.00 96.06 70 ASP A O 1
ATOM 596 N N . LEU A 1 71 ? 7.822 3.071 -13.799 1.00 97.06 71 LEU A N 1
ATOM 597 C CA . LEU A 1 71 ? 6.617 3.163 -12.974 1.00 97.06 71 LEU A CA 1
ATOM 598 C C . LEU A 1 71 ? 6.961 3.472 -11.514 1.00 97.06 71 LEU A C 1
ATOM 600 O O . LEU A 1 71 ? 6.363 4.371 -10.922 1.00 97.06 71 LEU A O 1
ATOM 604 N N . TYR A 1 72 ? 7.959 2.790 -10.953 1.00 98.00 72 TYR A N 1
ATOM 605 C CA . TYR A 1 72 ? 8.414 2.993 -9.581 1.00 98.00 72 TYR A CA 1
ATOM 606 C C . TYR A 1 72 ? 8.903 4.429 -9.346 1.00 98.00 72 TYR A C 1
ATOM 608 O O . TYR A 1 72 ? 8.445 5.100 -8.417 1.00 98.00 72 TYR A O 1
ATOM 616 N N . ARG A 1 73 ? 9.782 4.942 -10.220 1.00 97.31 73 ARG A N 1
ATOM 617 C CA . ARG A 1 73 ? 10.306 6.316 -10.113 1.00 97.31 73 ARG A CA 1
ATOM 618 C C . ARG A 1 73 ? 9.204 7.361 -10.221 1.00 97.31 73 ARG A C 1
ATOM 620 O O . ARG A 1 73 ? 9.198 8.311 -9.438 1.00 97.31 73 ARG A O 1
ATOM 627 N N . GLU A 1 74 ? 8.272 7.189 -11.156 1.00 96.00 74 GLU A N 1
ATOM 628 C CA . GLU A 1 74 ? 7.145 8.112 -11.299 1.00 96.00 74 GLU A CA 1
ATOM 629 C C . GLU A 1 74 ? 6.215 8.041 -10.078 1.00 96.00 74 GLU A C 1
ATOM 631 O O . GLU A 1 74 ? 5.800 9.081 -9.569 1.00 96.00 74 GLU A O 1
ATOM 636 N N . THR A 1 75 ? 5.964 6.843 -9.533 1.00 96.69 75 THR A N 1
ATOM 637 C CA . THR A 1 75 ? 5.176 6.672 -8.300 1.00 96.69 75 THR A CA 1
ATOM 638 C C . THR A 1 75 ? 5.796 7.443 -7.138 1.00 96.69 75 THR A C 1
ATOM 640 O O . THR A 1 75 ? 5.107 8.220 -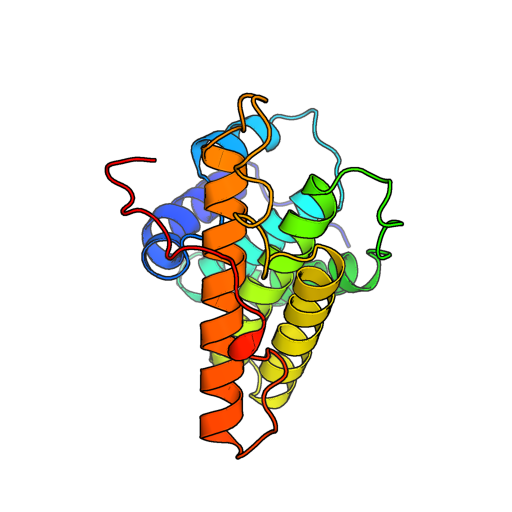6.477 1.00 96.69 75 THR A O 1
ATOM 643 N N . LEU A 1 76 ? 7.102 7.275 -6.901 1.00 97.19 76 LEU A N 1
ATOM 644 C CA . LEU A 1 76 ? 7.8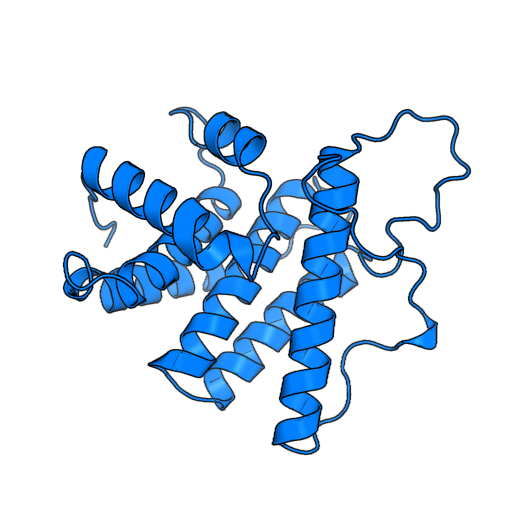12 7.984 -5.836 1.00 97.19 76 LEU A CA 1
ATOM 645 C C . LEU A 1 76 ? 7.813 9.498 -6.039 1.00 97.19 76 LEU A C 1
ATOM 647 O O . LEU A 1 76 ? 7.643 10.239 -5.074 1.00 97.19 76 LEU A O 1
ATOM 651 N N . HIS A 1 77 ? 7.987 9.961 -7.278 1.00 95.44 77 HIS A N 1
ATOM 652 C CA . HIS A 1 77 ? 7.924 11.382 -7.602 1.00 95.44 77 HIS A CA 1
ATOM 653 C C . HIS A 1 77 ? 6.544 11.966 -7.267 1.00 95.44 77 HIS A C 1
ATOM 655 O O . HIS A 1 77 ? 6.456 13.000 -6.607 1.00 95.44 77 HIS A O 1
ATOM 661 N N . MET A 1 78 ? 5.461 11.292 -7.663 1.00 93.31 78 MET A N 1
ATOM 662 C CA . MET A 1 78 ? 4.107 11.753 -7.354 1.00 93.31 78 MET A CA 1
ATOM 663 C C . MET A 1 78 ? 3.823 11.721 -5.848 1.00 93.31 78 MET A C 1
ATOM 665 O O . MET A 1 78 ? 3.360 12.720 -5.306 1.00 93.31 78 MET A O 1
ATOM 669 N N . LEU A 1 79 ? 4.159 10.626 -5.155 1.00 94.31 79 LEU A N 1
ATOM 670 C CA . LEU A 1 79 ? 3.978 10.498 -3.703 1.00 94.31 79 LEU A CA 1
ATOM 671 C C . LEU A 1 79 ? 4.826 11.495 -2.900 1.00 94.31 79 LEU A C 1
ATOM 673 O O . LEU A 1 79 ? 4.396 11.968 -1.852 1.00 94.31 79 LEU A O 1
ATOM 677 N N . GLY A 1 80 ? 6.023 11.837 -3.379 1.00 90.75 80 GLY A N 1
ATOM 678 C CA . GLY A 1 80 ? 6.868 12.865 -2.767 1.00 90.75 80 GLY A CA 1
ATOM 679 C C . GLY A 1 80 ? 6.254 14.265 -2.831 1.00 90.75 80 GLY A C 1
ATOM 680 O O . GLY A 1 80 ? 6.530 15.088 -1.963 1.00 90.75 80 GLY A O 1
ATOM 681 N N . ASN A 1 81 ? 5.386 14.506 -3.816 1.00 86.75 81 ASN A N 1
ATOM 682 C CA . ASN A 1 81 ? 4.698 15.777 -4.031 1.00 86.75 81 ASN A CA 1
ATOM 683 C C . ASN A 1 81 ? 3.275 15.807 -3.437 1.00 86.75 81 ASN A C 1
ATOM 685 O O . ASN A 1 81 ? 2.594 16.825 -3.549 1.00 86.75 81 ASN A O 1
ATOM 689 N N . THR A 1 82 ? 2.792 14.719 -2.819 1.00 84.69 82 THR A N 1
ATOM 690 C CA . THR A 1 82 ? 1.490 14.735 -2.132 1.00 84.69 82 THR A CA 1
ATOM 691 C C . THR A 1 82 ? 1.622 15.357 -0.747 1.00 84.69 82 THR A C 1
ATOM 693 O O . THR A 1 82 ? 2.243 14.773 0.142 1.00 84.69 82 THR A O 1
ATOM 696 N N . GLU A 1 83 ? 1.005 16.518 -0.537 1.00 73.00 83 GLU A N 1
ATOM 697 C CA . GLU A 1 83 ? 0.921 17.125 0.791 1.00 73.00 83 GLU A CA 1
ATOM 698 C C . GLU A 1 83 ? -0.160 16.443 1.648 1.00 73.00 83 GLU A C 1
ATOM 700 O O . GLU A 1 83 ? -1.258 16.145 1.156 1.00 73.00 83 GLU A O 1
ATOM 705 N N . PRO A 1 84 ? 0.103 16.199 2.946 1.00 64.12 84 PRO A N 1
ATOM 706 C CA . PRO A 1 84 ? -0.917 15.700 3.853 1.00 64.12 84 PRO A CA 1
ATOM 707 C C . PRO A 1 84 ? -2.011 16.760 4.018 1.00 64.12 84 PRO A C 1
ATOM 709 O O . PRO A 1 84 ? -1.795 17.819 4.602 1.00 64.12 84 PRO A O 1
ATOM 712 N N . MET A 1 85 ? -3.205 16.470 3.497 1.00 64.00 85 MET A N 1
ATOM 713 C CA . MET A 1 85 ? -4.360 17.356 3.653 1.00 64.00 85 MET A CA 1
ATOM 714 C C . MET A 1 85 ? -4.739 17.541 5.134 1.00 64.00 85 MET A C 1
ATOM 716 O O . MET A 1 85 ? -4.611 16.623 5.947 1.00 64.00 85 MET A O 1
ATOM 720 N N . SER A 1 86 ? -5.241 18.725 5.494 1.00 57.50 86 SER A N 1
ATOM 721 C CA . SER A 1 86 ? -5.766 18.977 6.840 1.00 57.50 86 SER A CA 1
ATOM 722 C C . SER A 1 86 ? -6.857 17.958 7.204 1.00 57.50 86 SER A C 1
ATOM 724 O O . SER A 1 86 ? -7.668 17.624 6.340 1.00 57.50 86 SER A O 1
ATOM 726 N N . PRO A 1 87 ? -6.957 17.518 8.473 1.00 54.44 87 PRO A N 1
ATOM 727 C CA . PRO A 1 87 ? -7.906 16.486 8.916 1.00 54.44 87 PRO A CA 1
ATOM 728 C C . PRO A 1 87 ? -9.402 16.813 8.709 1.00 54.44 87 PRO A C 1
ATOM 730 O O . PRO A 1 87 ? -10.243 15.960 8.970 1.00 54.44 87 PRO A O 1
ATOM 733 N N . GLY A 1 88 ? -9.745 18.027 8.254 1.00 53.78 88 GLY A N 1
ATOM 734 C CA . GLY A 1 88 ? -11.103 18.423 7.856 1.00 53.78 88 GLY A CA 1
ATOM 735 C C . GLY A 1 88 ? -11.426 18.253 6.363 1.00 53.78 88 GLY A C 1
ATOM 736 O O . GLY A 1 88 ? -12.580 18.417 5.980 1.00 53.78 88 GLY A O 1
ATOM 737 N N . ASN A 1 89 ? -10.439 17.929 5.521 1.00 54.28 89 ASN A N 1
ATOM 738 C CA . ASN A 1 89 ? -10.648 17.614 4.106 1.00 54.28 89 ASN A CA 1
ATOM 739 C C . ASN A 1 89 ? -10.898 16.107 3.931 1.00 54.28 89 ASN A C 1
ATOM 741 O O . ASN A 1 89 ? -10.510 15.306 4.778 1.00 54.28 89 ASN A O 1
ATOM 745 N N . ALA A 1 90 ? -11.575 15.723 2.842 1.00 60.50 90 ALA A N 1
ATOM 746 C CA . ALA A 1 90 ? -12.042 14.356 2.595 1.00 60.50 90 ALA A CA 1
ATOM 747 C C . ALA A 1 90 ? -10.982 13.278 2.919 1.00 60.50 90 ALA A C 1
ATOM 749 O O . ALA A 1 90 ? -9.848 13.349 2.454 1.00 60.50 90 ALA A O 1
ATOM 750 N N . ALA A 1 91 ? -11.371 12.244 3.673 1.00 62.06 91 ALA A N 1
ATOM 751 C CA . ALA A 1 91 ? -10.477 11.153 4.083 1.00 62.06 91 ALA A CA 1
ATOM 752 C C . ALA A 1 91 ? -10.052 10.231 2.920 1.00 62.06 91 ALA A C 1
ATOM 754 O O . ALA A 1 91 ? -9.045 9.529 3.010 1.00 62.06 91 ALA A O 1
ATOM 755 N N . ALA A 1 92 ? -10.812 10.215 1.820 1.00 67.69 92 ALA A N 1
ATOM 756 C CA . ALA A 1 92 ? -10.601 9.274 0.721 1.00 67.69 92 ALA A CA 1
ATOM 757 C C . ALA A 1 92 ? -9.262 9.473 -0.033 1.00 67.69 92 ALA A C 1
ATOM 759 O O . ALA A 1 92 ? -8.570 8.474 -0.226 1.00 67.69 92 ALA A O 1
ATOM 760 N N . PRO A 1 93 ? -8.835 10.701 -0.399 1.00 79.69 93 PRO A N 1
ATOM 761 C CA . PRO A 1 93 ? -7.508 10.934 -0.974 1.00 79.69 93 PRO A CA 1
ATOM 762 C C . PRO A 1 93 ? -6.342 10.473 -0.091 1.00 79.69 93 PRO A C 1
ATOM 764 O O . PRO A 1 93 ? -5.372 9.911 -0.591 1.00 79.69 93 PRO A O 1
ATOM 767 N N . GLN A 1 94 ? -6.424 10.672 1.228 1.00 86.94 94 GLN A N 1
ATOM 768 C CA . GLN A 1 94 ? -5.352 10.258 2.142 1.00 86.94 94 GLN A CA 1
ATOM 769 C C . GLN A 1 94 ? -5.243 8.736 2.259 1.00 86.94 94 GLN A C 1
ATOM 771 O O . GLN A 1 94 ? -4.137 8.207 2.386 1.00 86.94 94 GLN A O 1
ATOM 776 N N . LEU A 1 95 ? -6.376 8.034 2.174 1.00 93.62 95 LEU A N 1
ATOM 777 C CA . LEU A 1 95 ? -6.410 6.577 2.202 1.00 93.62 95 LEU A CA 1
ATOM 778 C C . LEU A 1 95 ? -5.696 5.974 0.986 1.00 93.62 95 LEU A C 1
ATOM 780 O O . LEU A 1 95 ? -4.867 5.086 1.158 1.00 93.62 95 LEU A O 1
ATOM 784 N N . GLU A 1 96 ? -5.952 6.492 -0.217 1.00 94.81 96 GLU A N 1
ATOM 785 C CA . GLU A 1 96 ? -5.293 6.027 -1.448 1.00 94.81 96 GLU A CA 1
ATOM 786 C C . GLU A 1 96 ? -3.774 6.267 -1.410 1.00 94.81 96 GLU A C 1
ATOM 788 O O . GLU A 1 96 ? -3.002 5.397 -1.808 1.00 94.81 96 GLU A O 1
ATOM 793 N N . VAL A 1 97 ? -3.319 7.401 -0.860 1.00 95.69 97 VAL A N 1
ATOM 794 C CA . VAL A 1 97 ? -1.880 7.675 -0.674 1.00 95.69 97 VAL A CA 1
ATOM 795 C C . VAL A 1 97 ? -1.257 6.709 0.341 1.00 95.69 97 VAL A C 1
ATOM 797 O O . VAL A 1 97 ? -0.155 6.207 0.116 1.00 95.69 97 VAL A O 1
ATOM 800 N N . ALA A 1 98 ? -1.949 6.396 1.442 1.00 97.25 98 ALA A N 1
ATOM 801 C CA . ALA A 1 98 ? -1.475 5.401 2.406 1.00 97.25 98 ALA A CA 1
ATOM 802 C C . ALA A 1 98 ? -1.371 4.005 1.773 1.00 97.25 98 ALA A C 1
ATOM 804 O O . ALA A 1 98 ? -0.368 3.318 1.957 1.00 97.25 98 ALA A O 1
ATOM 805 N N . GLN A 1 99 ? -2.372 3.610 0.984 1.00 98.12 99 GLN A N 1
ATOM 806 C CA . GLN A 1 99 ? -2.375 2.351 0.240 1.00 98.12 99 GLN A CA 1
ATOM 807 C C . GLN A 1 99 ? -1.235 2.296 -0.779 1.00 98.12 99 GLN A C 1
ATOM 809 O O . GLN A 1 99 ? -0.536 1.290 -0.850 1.00 98.12 99 GLN A O 1
ATOM 814 N N . ALA A 1 100 ? -0.980 3.386 -1.505 1.00 98.19 100 ALA A N 1
ATOM 815 C CA . ALA A 1 100 ? 0.143 3.479 -2.430 1.00 98.19 100 ALA A CA 1
ATOM 816 C C . ALA A 1 100 ? 1.492 3.287 -1.712 1.00 98.19 100 ALA A C 1
ATOM 818 O O . ALA A 1 100 ? 2.316 2.498 -2.171 1.00 98.19 100 ALA A O 1
ATOM 819 N N . TRP A 1 101 ? 1.702 3.920 -0.549 1.00 98.44 101 TRP A N 1
ATOM 820 C CA . TRP A 1 101 ? 2.909 3.700 0.261 1.00 98.44 101 TRP A CA 1
ATOM 821 C C . TRP A 1 101 ? 3.036 2.264 0.782 1.00 98.44 101 TRP A C 1
ATOM 823 O O . TRP A 1 101 ? 4.147 1.738 0.816 1.00 98.44 101 TRP A O 1
ATOM 833 N N . ILE A 1 102 ? 1.926 1.608 1.144 1.00 98.62 102 ILE A N 1
ATOM 834 C CA . ILE A 1 102 ? 1.925 0.179 1.499 1.00 98.62 102 ILE A CA 1
ATOM 835 C C . ILE A 1 102 ? 2.412 -0.655 0.311 1.00 98.62 102 ILE A C 1
ATOM 837 O O . ILE A 1 102 ? 3.341 -1.444 0.464 1.00 98.62 102 ILE A O 1
ATOM 841 N N . LEU A 1 103 ? 1.841 -0.460 -0.880 1.00 98.56 103 LEU A N 1
ATOM 842 C CA . LEU A 1 103 ? 2.240 -1.207 -2.075 1.00 98.56 103 LEU A CA 1
ATOM 843 C C . LEU A 1 103 ? 3.715 -0.970 -2.437 1.00 98.56 103 LEU A C 1
ATOM 845 O O . LEU A 1 103 ? 4.447 -1.923 -2.698 1.00 98.56 103 LEU A O 1
ATOM 849 N N . ILE A 1 104 ? 4.175 0.281 -2.373 1.00 98.44 104 ILE A N 1
ATOM 850 C CA . ILE A 1 104 ? 5.582 0.629 -2.600 1.00 98.44 104 ILE A CA 1
ATOM 851 C C . ILE A 1 104 ? 6.503 0.005 -1.553 1.00 98.44 104 ILE A C 1
ATOM 853 O O . ILE A 1 104 ? 7.557 -0.502 -1.912 1.00 98.44 104 ILE A O 1
ATOM 857 N N . SER A 1 105 ? 6.106 -0.057 -0.281 1.00 98.31 105 SER A N 1
ATOM 858 C CA . SER A 1 105 ? 6.940 -0.715 0.729 1.00 98.31 105 SER A CA 1
ATOM 859 C C . SER A 1 105 ? 7.173 -2.197 0.426 1.00 98.31 105 SER A C 1
ATOM 861 O O . SER A 1 105 ? 8.279 -2.701 0.591 1.00 98.31 105 SER A O 1
ATOM 863 N N . ILE A 1 106 ? 6.154 -2.885 -0.090 1.00 97.81 106 ILE A N 1
ATOM 864 C CA . ILE A 1 106 ? 6.238 -4.298 -0.472 1.00 97.81 106 ILE A CA 1
ATOM 865 C C . ILE A 1 106 ? 7.146 -4.466 -1.691 1.00 97.81 106 ILE A C 1
ATOM 867 O O . ILE A 1 106 ? 7.961 -5.389 -1.742 1.00 97.81 106 ILE A O 1
ATOM 871 N N . TYR A 1 107 ? 7.048 -3.548 -2.653 1.00 98.12 107 TYR A N 1
ATOM 872 C CA . TYR A 1 107 ? 7.980 -3.488 -3.771 1.00 98.12 107 TYR A CA 1
ATOM 873 C C . TYR A 1 107 ? 9.421 -3.298 -3.277 1.00 98.12 107 TYR A C 1
ATOM 875 O O . TYR A 1 107 ? 10.306 -4.067 -3.641 1.00 98.12 107 TYR A O 1
ATOM 883 N N . ASP A 1 108 ? 9.651 -2.339 -2.383 1.00 98.12 108 ASP A N 1
ATOM 884 C CA . ASP A 1 108 ? 10.978 -2.023 -1.864 1.00 98.12 108 ASP A CA 1
ATOM 885 C C . ASP A 1 108 ? 11.619 -3.206 -1.131 1.00 98.12 108 ASP A C 1
ATOM 887 O O . ASP A 1 108 ? 12.789 -3.510 -1.370 1.00 98.12 108 ASP A O 1
ATOM 891 N N . PHE A 1 109 ? 10.854 -3.908 -0.287 1.00 96.50 109 PHE A N 1
ATOM 892 C CA . PHE A 1 109 ? 11.334 -5.098 0.422 1.00 96.50 109 PHE A CA 1
ATOM 893 C C . PHE A 1 109 ? 11.695 -6.253 -0.512 1.00 96.50 109 PHE A C 1
ATOM 895 O O . PHE A 1 109 ? 12.519 -7.088 -0.148 1.00 96.50 109 PHE A O 1
ATOM 902 N N . THR A 1 110 ? 11.077 -6.326 -1.693 1.00 95.00 110 THR A N 1
ATOM 903 C CA . THR A 1 110 ? 11.272 -7.444 -2.626 1.00 95.00 110 THR A CA 1
ATOM 904 C C . THR A 1 110 ? 12.245 -7.132 -3.760 1.00 95.00 110 THR A C 1
ATOM 906 O O . THR A 1 110 ? 12.841 -8.062 -4.296 1.00 95.00 110 THR A O 1
ATOM 909 N N . GLN A 1 111 ? 12.415 -5.859 -4.130 1.00 96.25 111 GLN A N 1
ATOM 910 C CA . GLN A 1 111 ? 13.156 -5.446 -5.329 1.00 96.25 111 GLN A CA 1
ATOM 911 C C . GLN A 1 111 ? 14.258 -4.410 -5.068 1.00 96.25 111 GLN A C 1
ATOM 913 O O . GLN A 1 111 ? 15.110 -4.221 -5.933 1.00 96.25 111 GLN A O 1
ATOM 918 N N . VAL A 1 112 ? 14.245 -3.708 -3.927 1.00 96.88 112 VAL A N 1
ATOM 919 C CA . VAL A 1 112 ? 15.134 -2.558 -3.681 1.00 96.88 112 VAL A CA 1
ATOM 920 C C . VAL A 1 112 ? 16.044 -2.810 -2.482 1.00 96.88 112 VAL A C 1
ATOM 922 O O . VAL A 1 112 ? 17.141 -3.336 -2.640 1.00 96.88 112 VAL A O 1
ATOM 925 N N . THR A 1 113 ? 15.630 -2.408 -1.280 1.00 96.62 113 THR A N 1
ATOM 926 C CA . THR A 1 113 ? 16.377 -2.615 -0.035 1.00 96.62 113 THR A CA 1
ATOM 927 C C . THR A 1 113 ? 15.416 -2.640 1.146 1.00 96.62 113 THR A C 1
ATOM 929 O O . THR A 1 113 ? 14.351 -2.014 1.111 1.00 96.62 113 THR A O 1
ATOM 932 N N . PHE A 1 114 ? 15.834 -3.279 2.241 1.00 95.69 114 PHE A N 1
ATOM 933 C CA . PHE A 1 114 ? 15.088 -3.232 3.496 1.00 95.69 114 PHE A CA 1
ATOM 934 C C . PHE A 1 114 ? 14.866 -1.792 3.986 1.00 95.69 114 PHE A C 1
ATOM 936 O O . PHE A 1 114 ? 13.746 -1.429 4.335 1.00 95.69 114 PHE A O 1
ATOM 943 N N . HIS A 1 115 ? 15.904 -0.946 3.972 1.00 96.19 115 HIS A N 1
ATOM 944 C CA . HIS A 1 115 ? 15.803 0.437 4.453 1.00 96.19 115 HIS A CA 1
ATOM 945 C C . HIS A 1 115 ? 14.794 1.272 3.656 1.00 96.19 115 HIS A C 1
ATOM 947 O O . HIS A 1 115 ? 14.043 2.048 4.250 1.00 96.19 115 HIS A O 1
ATOM 953 N N . SER A 1 116 ? 14.749 1.100 2.330 1.00 97.06 116 SER A N 1
ATOM 954 C CA . SER A 1 116 ? 13.734 1.729 1.477 1.00 97.06 116 SER A CA 1
ATOM 955 C C . SER A 1 116 ? 12.331 1.289 1.891 1.00 97.06 116 SER A C 1
ATOM 957 O O . SER A 1 116 ? 11.483 2.140 2.161 1.00 97.06 116 SER A O 1
ATOM 959 N N . GLY A 1 117 ? 12.121 -0.022 2.053 1.00 97.31 117 GLY A N 1
ATOM 960 C CA . GLY A 1 117 ? 10.826 -0.568 2.451 1.00 97.31 117 GLY A CA 1
ATOM 961 C C . GLY A 1 117 ? 10.395 -0.076 3.822 1.00 97.31 117 GLY A C 1
ATOM 962 O O . GLY A 1 117 ? 9.273 0.402 3.976 1.00 97.31 117 GLY A O 1
ATOM 963 N N . TRP A 1 118 ? 11.301 -0.076 4.799 1.00 96.56 118 TRP A N 1
ATOM 964 C CA . TRP A 1 118 ? 11.036 0.439 6.140 1.00 96.56 118 TRP A CA 1
ATOM 965 C C . TRP A 1 118 ? 10.657 1.927 6.128 1.00 96.56 118 TRP A C 1
ATOM 967 O O . TRP A 1 118 ? 9.679 2.329 6.765 1.00 96.56 118 TRP A O 1
ATOM 977 N N . ALA A 1 119 ? 11.362 2.752 5.347 1.00 96.69 119 ALA A N 1
ATOM 978 C CA . ALA A 1 119 ? 11.016 4.162 5.188 1.00 96.69 119 ALA A CA 1
ATOM 979 C C . ALA A 1 119 ? 9.621 4.347 4.558 1.00 96.69 119 ALA A C 1
ATOM 981 O O . ALA A 1 119 ? 8.847 5.197 5.007 1.00 96.69 119 ALA A O 1
ATOM 982 N N . SER A 1 120 ? 9.278 3.542 3.549 1.00 97.81 120 SER A N 1
ATOM 983 C CA . SER A 1 120 ? 7.966 3.537 2.891 1.00 97.81 120 SER A CA 1
ATOM 984 C C . SER A 1 120 ? 6.840 3.093 3.843 1.00 97.81 120 SER A C 1
ATOM 986 O O . SER A 1 120 ? 5.823 3.788 3.937 1.00 97.81 120 SER A O 1
ATOM 988 N N . VAL A 1 121 ? 7.043 2.038 4.647 1.00 97.81 121 VAL A N 1
ATOM 989 C CA . VAL A 1 121 ? 6.116 1.635 5.730 1.00 97.81 121 VAL A CA 1
ATOM 990 C C . VAL A 1 121 ? 5.905 2.787 6.710 1.00 97.81 121 VAL A C 1
ATOM 992 O O . VAL A 1 121 ? 4.770 3.134 7.035 1.00 97.81 121 VAL A O 1
ATOM 995 N N . GLY A 1 122 ? 6.985 3.444 7.139 1.00 96.81 122 GLY A N 1
ATOM 996 C CA . GLY A 1 122 ? 6.913 4.573 8.063 1.00 96.81 122 GLY A CA 1
ATOM 997 C C . GLY A 1 122 ? 6.096 5.758 7.531 1.00 96.81 122 GLY A C 1
ATOM 998 O O . GLY A 1 122 ? 5.505 6.495 8.326 1.00 96.81 122 GLY A O 1
ATOM 999 N N . ARG A 1 123 ? 6.035 5.964 6.208 1.00 96.50 123 ARG A N 1
ATOM 1000 C CA . ARG A 1 123 ? 5.160 6.975 5.585 1.00 96.50 123 ARG A CA 1
ATOM 1001 C C . ARG A 1 123 ? 3.697 6.536 5.599 1.00 96.50 123 ARG A C 1
ATOM 1003 O O . ARG A 1 123 ? 2.844 7.326 6.002 1.00 96.50 123 ARG A O 1
ATOM 1010 N N . ALA A 1 124 ? 3.415 5.280 5.248 1.00 97.38 124 ALA A N 1
ATOM 1011 C CA . ALA A 1 124 ? 2.066 4.718 5.333 1.00 97.38 124 ALA A CA 1
ATOM 1012 C C . ALA A 1 124 ? 1.505 4.796 6.763 1.00 97.38 124 ALA A C 1
ATOM 1014 O O . ALA A 1 124 ? 0.396 5.290 6.966 1.00 97.38 124 ALA A O 1
ATOM 1015 N 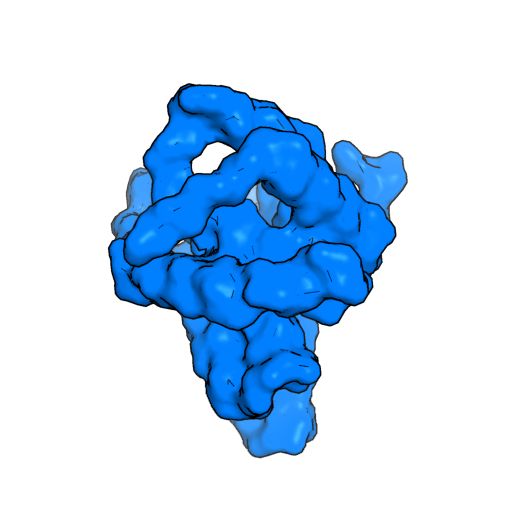N . ILE A 1 125 ? 2.288 4.387 7.768 1.00 97.12 125 ILE A N 1
ATOM 1016 C CA . ILE A 1 125 ? 1.868 4.386 9.178 1.00 97.12 125 ILE A CA 1
ATOM 1017 C C . ILE A 1 125 ? 1.502 5.793 9.660 1.00 97.12 125 ILE A C 1
ATOM 1019 O O . ILE A 1 125 ? 0.476 5.959 10.317 1.00 97.12 125 ILE A O 1
ATOM 1023 N N . ARG A 1 126 ? 2.277 6.822 9.297 1.00 95.00 126 ARG A N 1
ATOM 1024 C CA . ARG A 1 126 ? 1.967 8.212 9.672 1.00 95.00 126 ARG A CA 1
ATOM 1025 C C . ARG A 1 126 ? 0.618 8.673 9.116 1.00 95.00 126 ARG A C 1
ATOM 1027 O O . ARG A 1 126 ? -0.140 9.321 9.833 1.00 95.00 126 ARG A O 1
ATOM 1034 N N . LEU A 1 127 ? 0.288 8.309 7.876 1.00 94.31 127 LEU A N 1
ATOM 1035 C CA . LEU A 1 127 ? -1.017 8.617 7.278 1.00 94.31 127 LEU A CA 1
ATOM 1036 C C . LEU A 1 127 ? -2.152 7.860 7.978 1.00 94.31 127 LEU A C 1
ATOM 1038 O O . LEU A 1 127 ? -3.199 8.430 8.270 1.00 94.31 127 LEU A O 1
ATOM 1042 N N . ILE A 1 128 ? -1.930 6.590 8.307 1.00 95.19 128 ILE A N 1
ATOM 1043 C CA . ILE A 1 128 ? -2.881 5.744 9.041 1.00 95.19 128 ILE A CA 1
ATOM 1044 C C . ILE A 1 128 ? -3.166 6.306 10.438 1.00 95.19 128 ILE A C 1
ATOM 1046 O O . ILE A 1 128 ? -4.325 6.352 10.858 1.00 95.19 128 ILE A O 1
ATOM 1050 N N . GLN A 1 129 ? -2.130 6.774 11.136 1.00 94.12 129 GLN A N 1
ATOM 1051 C CA . GLN A 1 129 ? -2.247 7.453 12.427 1.00 94.12 129 GLN A CA 1
ATOM 1052 C C . GLN A 1 129 ? -2.992 8.786 12.293 1.00 94.12 129 GLN A C 1
ATOM 1054 O O . GLN A 1 129 ? -3.895 9.057 13.085 1.00 94.12 129 GLN A O 1
ATOM 1059 N N . LEU A 1 130 ? -2.672 9.589 11.270 1.00 91.38 130 LEU A N 1
ATOM 1060 C CA . LEU A 1 130 ? -3.343 10.865 10.994 1.00 91.38 130 LEU A CA 1
ATOM 1061 C C . LEU A 1 130 ? -4.849 10.676 10.752 1.00 91.38 130 LEU A C 1
ATOM 1063 O O . LEU A 1 130 ? -5.661 11.407 11.315 1.00 91.38 130 LEU A O 1
ATOM 1067 N N . MET A 1 131 ? -5.219 9.649 9.983 1.00 92.38 131 MET A N 1
ATOM 1068 C CA . MET A 1 131 ? -6.612 9.270 9.715 1.00 92.38 131 MET A CA 1
ATOM 1069 C C . MET A 1 131 ? -7.281 8.514 10.875 1.00 92.38 131 MET A C 1
ATOM 1071 O O . MET A 1 131 ? -8.470 8.204 10.793 1.00 92.38 131 MET A O 1
ATOM 1075 N N . ARG A 1 132 ? -6.539 8.193 11.945 1.00 92.75 132 ARG A N 1
ATOM 1076 C CA . ARG A 1 132 ? -7.008 7.414 13.105 1.00 92.75 132 ARG A CA 1
ATOM 1077 C C . ARG A 1 132 ? -7.634 6.074 12.714 1.00 92.75 132 ARG A C 1
ATOM 1079 O O . ARG A 1 132 ? -8.633 5.651 13.300 1.00 92.75 132 ARG A O 1
ATOM 1086 N N . LEU A 1 133 ? -7.040 5.376 11.742 1.00 94.88 133 LEU A N 1
ATOM 1087 C CA . LEU A 1 133 ? -7.564 4.078 11.298 1.00 94.88 133 LEU A CA 1
ATOM 1088 C C . LEU A 1 133 ? -7.392 2.964 12.342 1.00 94.88 133 LEU A C 1
ATOM 1090 O O . LEU A 1 133 ? -7.882 1.866 12.128 1.00 94.88 133 LEU A O 1
ATOM 1094 N N . ASN A 1 134 ? -6.740 3.224 13.478 1.00 94.62 134 ASN A N 1
ATOM 1095 C CA . ASN A 1 134 ? -6.789 2.332 14.637 1.00 94.62 134 ASN A CA 1
ATOM 1096 C C . ASN A 1 134 ? -8.159 2.357 15.337 1.00 94.62 134 ASN A C 1
ATOM 1098 O O . ASN A 1 134 ? -8.451 1.447 16.107 1.00 94.62 134 ASN A O 1
ATOM 1102 N N . ASN A 1 135 ? -9.028 3.327 15.030 1.00 93.56 135 ASN A N 1
ATOM 1103 C CA . ASN A 1 135 ? -10.324 3.545 15.676 1.00 93.56 135 ASN A CA 1
ATOM 1104 C C . ASN A 1 135 ? -11.516 3.541 14.695 1.00 93.56 135 ASN A C 1
ATOM 1106 O O . ASN A 1 135 ? -12.516 4.211 14.955 1.00 93.56 135 ASN A O 1
ATOM 1110 N N . VAL A 1 136 ? -11.452 2.792 13.584 1.00 91.56 136 VAL A N 1
ATOM 1111 C CA . VAL A 1 136 ? -12.521 2.763 12.556 1.00 91.56 136 VAL A CA 1
ATOM 1112 C C . VAL A 1 136 ? -13.889 2.414 13.156 1.00 91.56 136 VAL A C 1
ATOM 1114 O O . VAL A 1 136 ? -14.903 3.007 12.783 1.00 91.56 136 VAL A O 1
ATOM 1117 N N . ASP A 1 137 ? -13.920 1.490 14.117 1.00 89.81 137 ASP A N 1
ATOM 1118 C CA . ASP A 1 137 ? -15.154 0.977 14.720 1.00 89.81 137 ASP A CA 1
ATOM 1119 C C . ASP A 1 137 ? -15.527 1.652 16.051 1.00 89.81 137 ASP A C 1
ATOM 1121 O O . ASP A 1 137 ? -16.581 1.356 16.611 1.00 89.81 137 ASP A O 1
ATOM 1125 N N . ALA A 1 138 ? -14.713 2.591 16.551 1.00 83.00 138 ALA A N 1
ATOM 1126 C CA . ALA A 1 138 ? -14.912 3.206 17.868 1.00 83.00 138 ALA A CA 1
ATOM 1127 C C . ALA A 1 138 ? -16.196 4.054 17.959 1.00 83.00 138 ALA A C 1
ATOM 1129 O O . ALA A 1 138 ? -16.787 4.180 19.026 1.00 83.00 138 ALA A O 1
ATOM 1130 N N . SER A 1 139 ? -16.647 4.629 16.842 1.00 64.88 139 SER A N 1
ATOM 1131 C CA . SER A 1 139 ? -17.855 5.460 16.785 1.00 64.88 139 SER A CA 1
ATOM 1132 C C . SER A 1 139 ? -19.105 4.708 16.316 1.00 64.88 139 SER A C 1
ATOM 1134 O O . SER A 1 139 ? -20.104 5.354 16.025 1.00 64.88 139 SER A O 1
ATOM 1136 N N . ALA A 1 140 ? -19.097 3.369 16.239 1.00 59.66 140 ALA A N 1
ATOM 1137 C CA . ALA A 1 140 ? -20.223 2.561 15.735 1.00 59.66 140 ALA A CA 1
ATOM 1138 C C . ALA A 1 140 ? -21.549 2.702 16.529 1.00 59.66 140 ALA A C 1
ATOM 1140 O O . ALA A 1 140 ? -22.527 2.034 16.213 1.00 59.66 140 ALA A O 1
ATOM 1141 N N . HIS A 1 141 ? -21.580 3.564 17.547 1.00 54.00 141 HIS A N 1
ATOM 1142 C CA . HIS A 1 141 ? -22.753 3.967 18.322 1.00 54.00 141 HIS A CA 1
ATOM 1143 C C . HIS A 1 141 ? -23.554 5.124 17.695 1.00 54.00 141 HIS A C 1
ATOM 1145 O O . HIS A 1 141 ? -24.557 5.539 18.262 1.00 54.00 141 HIS A O 1
ATOM 1151 N N . THR A 1 142 ? -23.112 5.678 16.564 1.00 55.84 142 THR A N 1
ATOM 1152 C CA . THR A 1 142 ? -23.873 6.669 15.790 1.00 55.84 142 THR A CA 1
ATOM 1153 C C . THR A 1 142 ? -24.847 5.958 14.847 1.00 55.84 142 THR A C 1
ATOM 1155 O O . THR A 1 142 ? -24.384 5.180 14.016 1.00 55.84 142 THR A O 1
ATOM 1158 N N . ASP A 1 143 ? -26.148 6.268 14.916 1.00 55.72 143 ASP A N 1
ATOM 1159 C CA . ASP A 1 143 ? -27.236 5.734 14.059 1.00 55.72 143 ASP A CA 1
ATOM 1160 C C . ASP A 1 143 ? -27.100 6.059 12.550 1.00 55.72 143 ASP A C 1
ATOM 1162 O O . ASP A 1 143 ? -28.025 5.851 11.763 1.00 55.72 143 ASP A O 1
ATOM 1166 N N . GLU A 1 144 ? -25.954 6.582 12.109 1.00 58.03 144 GLU A N 1
ATOM 1167 C CA . GLU A 1 144 ? -25.712 6.908 10.708 1.00 58.03 144 GLU A CA 1
ATOM 1168 C C . GLU A 1 144 ? -25.332 5.655 9.901 1.00 58.03 144 GLU A C 1
ATOM 1170 O O . GLU A 1 144 ? -24.420 4.913 1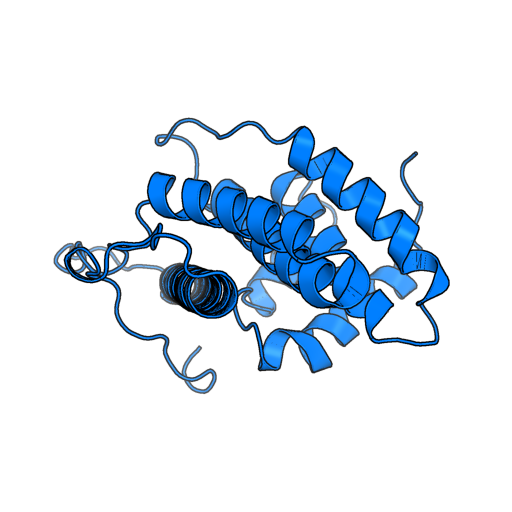0.293 1.00 58.03 144 GLU A O 1
ATOM 1175 N N . PRO A 1 145 ? -25.978 5.417 8.743 1.00 59.53 145 PRO A N 1
ATOM 1176 C CA . PRO A 1 145 ? -25.605 4.329 7.854 1.00 59.53 145 PRO A CA 1
ATOM 1177 C C . PRO A 1 145 ? -24.191 4.574 7.320 1.00 59.53 145 PRO A C 1
ATOM 1179 O O . PRO A 1 145 ? -23.958 5.467 6.507 1.00 59.53 145 PRO A O 1
ATOM 1182 N N . ARG A 1 146 ? -23.229 3.772 7.783 1.00 68.00 146 ARG A N 1
ATOM 1183 C CA . ARG A 1 146 ? -21.863 3.792 7.253 1.00 68.00 146 ARG A CA 1
ATOM 1184 C C . ARG A 1 146 ? -21.786 2.993 5.973 1.00 68.00 146 ARG A C 1
ATOM 1186 O O . ARG A 1 146 ? -22.311 1.881 5.906 1.00 68.00 146 ARG A O 1
ATOM 1193 N N . ASP A 1 147 ? -21.044 3.518 5.006 1.00 85.06 147 ASP A N 1
ATOM 1194 C CA . ASP A 1 147 ? -20.635 2.727 3.857 1.00 85.06 147 ASP A CA 1
ATOM 1195 C C . ASP A 1 147 ? -19.726 1.588 4.342 1.00 85.06 147 ASP A C 1
ATOM 1197 O O . ASP A 1 147 ? -18.575 1.785 4.749 1.00 85.06 147 ASP A O 1
ATOM 1201 N N . PHE A 1 148 ? -20.285 0.379 4.335 1.00 87.62 148 PHE A N 1
ATOM 1202 C CA . PHE A 1 148 ? -19.593 -0.836 4.732 1.00 87.62 148 PHE A CA 1
ATOM 1203 C C . PHE A 1 148 ? -18.291 -1.019 3.945 1.00 87.62 148 PHE A C 1
ATOM 1205 O O . PHE A 1 148 ? -17.278 -1.388 4.540 1.00 87.62 148 PHE A O 1
ATOM 1212 N N . ILE A 1 149 ? -18.295 -0.702 2.646 1.00 89.81 149 ILE A N 1
ATOM 1213 C CA . ILE A 1 149 ? -17.131 -0.849 1.768 1.00 89.81 149 ILE A CA 1
ATOM 1214 C C . ILE A 1 149 ? -16.023 0.106 2.207 1.00 89.81 149 ILE A C 1
ATOM 1216 O O . ILE A 1 149 ? -14.855 -0.285 2.281 1.00 89.81 149 ILE A O 1
ATOM 1220 N N . GLU A 1 150 ? -16.367 1.351 2.538 1.00 89.50 150 GLU A N 1
ATOM 1221 C CA . GLU A 1 150 ? -15.396 2.336 3.011 1.00 89.50 150 GLU A CA 1
ATOM 1222 C C . GLU A 1 150 ? -14.777 1.911 4.350 1.00 89.50 150 GLU A C 1
ATOM 1224 O O . GLU A 1 150 ? -13.550 1.924 4.503 1.00 89.50 150 GLU A O 1
ATOM 1229 N N . CYS A 1 151 ? -15.606 1.498 5.316 1.00 91.69 151 CYS A N 1
ATOM 1230 C CA . CYS A 1 151 ? -15.125 0.990 6.599 1.00 91.69 151 CYS A CA 1
ATOM 1231 C C . CYS A 1 151 ? -14.210 -0.218 6.409 1.00 91.69 151 CYS A C 1
ATOM 1233 O O . CYS A 1 151 ? -13.125 -0.262 6.983 1.00 91.69 151 CYS A O 1
ATOM 1235 N N . GLU A 1 152 ? -14.615 -1.175 5.582 1.00 93.00 152 GLU A N 1
ATOM 1236 C CA . GLU A 1 152 ? -13.852 -2.392 5.345 1.00 93.00 152 GLU A CA 1
ATOM 1237 C C . GLU A 1 152 ? -12.511 -2.108 4.655 1.00 93.00 152 GLU A C 1
ATOM 1239 O O . GLU A 1 152 ? -11.472 -2.619 5.075 1.00 93.00 152 GLU A O 1
ATOM 1244 N N . THR A 1 153 ? -12.495 -1.199 3.680 1.00 93.94 153 THR A N 1
ATOM 1245 C CA . THR A 1 153 ? -11.265 -0.734 3.020 1.00 93.94 153 THR A CA 1
ATOM 1246 C C . THR A 1 153 ? -10.299 -0.100 4.032 1.00 93.94 15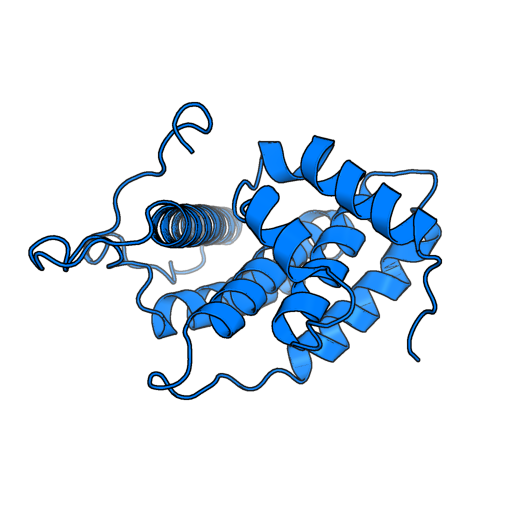3 THR A C 1
ATOM 1248 O O . THR A 1 153 ? -9.096 -0.387 4.018 1.00 93.94 153 THR A O 1
ATOM 1251 N N . LYS A 1 154 ? -10.809 0.711 4.971 1.00 95.38 154 LYS A N 1
ATOM 1252 C CA . LYS A 1 154 ? -10.011 1.284 6.071 1.00 95.38 154 LYS A CA 1
ATOM 1253 C C . LYS A 1 154 ? -9.465 0.204 7.008 1.00 95.38 154 LYS A C 1
ATOM 1255 O O . LYS A 1 154 ? -8.273 0.242 7.313 1.00 95.38 154 LYS A O 1
ATOM 1260 N N . ARG A 1 155 ? -10.288 -0.776 7.419 1.00 96.06 155 ARG A N 1
ATOM 1261 C CA . ARG A 1 155 ? -9.849 -1.902 8.270 1.00 96.06 155 ARG A CA 1
ATOM 1262 C C . ARG A 1 155 ? -8.710 -2.672 7.615 1.00 96.06 155 ARG A C 1
ATOM 1264 O O . ARG A 1 155 ? -7.669 -2.866 8.234 1.00 96.06 155 ARG A O 1
ATOM 1271 N N . ARG A 1 156 ? -8.877 -3.077 6.354 1.00 97.06 156 ARG A N 1
ATOM 1272 C CA . ARG A 1 156 ? -7.863 -3.843 5.612 1.00 97.06 156 ARG A CA 1
ATOM 1273 C C . ARG A 1 156 ? -6.560 -3.065 5.462 1.00 97.06 156 ARG A C 1
ATOM 1275 O O . ARG A 1 156 ? -5.492 -3.618 5.703 1.00 97.06 156 ARG A O 1
ATOM 1282 N N . THR A 1 157 ? -6.648 -1.772 5.150 1.00 98.06 157 THR A N 1
ATOM 1283 C CA . THR A 1 157 ? -5.475 -0.887 5.053 1.00 98.06 157 THR A CA 1
ATOM 1284 C C . THR A 1 157 ? -4.731 -0.795 6.391 1.00 98.06 157 THR A C 1
ATOM 1286 O O . THR A 1 157 ? -3.511 -0.944 6.425 1.00 98.06 157 THR A O 1
ATOM 1289 N N . PHE A 1 158 ? -5.459 -0.609 7.499 1.00 98.00 158 PHE A N 1
ATOM 1290 C CA . PHE A 1 158 ? -4.888 -0.589 8.848 1.00 98.00 158 PHE A CA 1
ATOM 1291 C C . PHE A 1 158 ? -4.180 -1.905 9.192 1.00 98.00 158 PHE A C 1
ATOM 1293 O O . PHE A 1 158 ? -3.017 -1.888 9.592 1.00 98.00 158 PHE A O 1
ATOM 1300 N N . TRP A 1 159 ? -4.852 -3.043 9.006 1.00 98.00 159 TRP A N 1
ATOM 1301 C CA . TRP A 1 159 ? -4.309 -4.346 9.392 1.00 98.00 159 TRP A CA 1
ATOM 1302 C C . TRP A 1 159 ? -3.103 -4.767 8.552 1.00 98.00 159 TRP A C 1
ATOM 1304 O O . TRP A 1 159 ? -2.152 -5.310 9.107 1.00 98.00 159 TRP A O 1
ATOM 1314 N N . VAL A 1 160 ? -3.072 -4.455 7.252 1.00 98.19 160 VAL A N 1
ATOM 1315 C CA . VAL A 1 160 ? -1.874 -4.701 6.430 1.00 98.19 160 VAL A CA 1
ATOM 1316 C C . VAL A 1 160 ? -0.688 -3.868 6.921 1.00 98.19 160 VAL A C 1
ATOM 1318 O O . VAL A 1 160 ? 0.411 -4.399 7.068 1.00 98.19 160 VAL A O 1
ATOM 1321 N N . ALA A 1 161 ? -0.892 -2.588 7.241 1.00 98.12 161 ALA A N 1
ATOM 1322 C CA . ALA A 1 161 ? 0.179 -1.762 7.795 1.00 98.12 161 ALA A CA 1
ATOM 1323 C C . ALA A 1 161 ? 0.630 -2.226 9.188 1.00 98.12 161 ALA A C 1
ATOM 1325 O O . ALA A 1 161 ? 1.822 -2.192 9.479 1.00 98.12 161 ALA A O 1
ATOM 1326 N N . PHE A 1 162 ? -0.296 -2.702 10.025 1.00 98.12 162 PHE A N 1
ATOM 1327 C CA . PHE A 1 162 ? 0.028 -3.330 11.306 1.00 98.12 162 PHE A CA 1
ATOM 1328 C C . PHE A 1 162 ? 0.920 -4.562 11.120 1.00 98.12 162 PHE A C 1
ATOM 1330 O O . PHE A 1 162 ? 1.931 -4.697 11.806 1.00 98.12 162 PHE A O 1
ATOM 1337 N N . CYS A 1 163 ? 0.602 -5.433 10.158 1.00 97.56 163 CYS A N 1
ATOM 1338 C CA . CYS A 1 163 ? 1.445 -6.581 9.834 1.00 97.56 163 CYS A CA 1
ATOM 1339 C C . CYS A 1 163 ? 2.843 -6.159 9.360 1.00 97.56 163 CYS A C 1
ATOM 1341 O O . CYS A 1 163 ? 3.825 -6.762 9.786 1.00 97.56 163 CYS A O 1
ATOM 1343 N N . LEU A 1 164 ? 2.950 -5.115 8.531 1.00 97.38 164 LEU A N 1
ATOM 1344 C CA . LEU A 1 164 ? 4.240 -4.587 8.074 1.00 97.38 164 LEU A CA 1
ATOM 1345 C C . LEU A 1 164 ? 5.067 -3.981 9.221 1.00 97.38 164 LEU A C 1
ATOM 1347 O O . LEU A 1 164 ? 6.264 -4.248 9.304 1.00 97.38 164 LEU A O 1
ATOM 1351 N N . ASP A 1 165 ? 4.443 -3.232 10.136 1.00 97.25 165 ASP A N 1
ATOM 1352 C CA . ASP A 1 165 ? 5.090 -2.712 11.353 1.00 97.25 165 ASP A CA 1
ATOM 1353 C C . ASP A 1 165 ? 5.699 -3.861 12.168 1.00 97.25 165 ASP A C 1
ATOM 1355 O O . ASP A 1 165 ? 6.900 -3.884 12.424 1.00 97.25 165 ASP A O 1
ATOM 1359 N N . ARG A 1 166 ? 4.896 -4.891 12.470 1.00 96.75 166 ARG A N 1
ATOM 1360 C CA . ARG A 1 166 ? 5.359 -6.077 13.208 1.00 96.75 166 ARG A CA 1
ATOM 1361 C C . ARG A 1 166 ? 6.468 -6.829 12.474 1.00 96.75 166 ARG A C 1
ATOM 1363 O O . ARG A 1 166 ? 7.455 -7.200 13.099 1.00 96.75 166 ARG A O 1
ATOM 1370 N N . PHE A 1 167 ? 6.327 -7.033 11.166 1.00 94.19 167 PHE A N 1
ATOM 1371 C CA . PHE A 1 167 ? 7.322 -7.729 10.352 1.00 94.19 167 PHE A CA 1
ATOM 1372 C C . PHE A 1 167 ? 8.674 -7.006 10.361 1.00 94.19 167 PHE A C 1
ATOM 1374 O O . PHE A 1 167 ? 9.699 -7.623 10.637 1.00 94.19 167 PHE A O 1
ATOM 1381 N N . THR A 1 168 ? 8.678 -5.694 10.117 1.00 94.25 168 THR A N 1
ATOM 1382 C CA . THR A 1 168 ? 9.921 -4.905 10.088 1.00 94.25 168 THR A CA 1
ATOM 1383 C C . THR A 1 168 ? 10.592 -4.813 11.454 1.00 94.25 168 THR A C 1
ATOM 1385 O O . THR A 1 168 ? 11.812 -4.932 11.540 1.00 94.25 168 THR A O 1
ATOM 1388 N N . SER A 1 169 ? 9.810 -4.675 12.525 1.00 93.19 169 SER A N 1
ATOM 1389 C CA . SER A 1 169 ? 10.326 -4.673 13.893 1.00 93.19 169 SER A CA 1
ATOM 1390 C C . SER A 1 169 ? 10.928 -6.005 14.320 1.00 93.19 169 SER A C 1
ATOM 1392 O O . SER A 1 169 ? 11.918 -6.002 15.039 1.00 93.19 169 SER A O 1
ATOM 1394 N N . ILE A 1 170 ? 10.369 -7.136 13.880 1.00 93.06 170 ILE A N 1
ATOM 1395 C CA . ILE A 1 170 ? 10.935 -8.459 14.181 1.00 93.06 170 ILE A CA 1
ATOM 1396 C C . ILE A 1 170 ? 12.271 -8.665 13.460 1.00 93.06 170 ILE A C 1
ATOM 1398 O O . ILE A 1 170 ? 13.182 -9.244 14.041 1.00 93.06 170 ILE A O 1
ATOM 1402 N N . LEU A 1 171 ? 12.392 -8.214 12.208 1.00 91.06 171 LEU A N 1
ATOM 1403 C CA . LEU A 1 171 ? 13.595 -8.449 11.406 1.00 91.06 171 LEU A CA 1
ATOM 1404 C C . LEU A 1 171 ? 14.824 -7.671 11.888 1.00 91.06 171 LEU A C 1
ATOM 1406 O O . LEU A 1 171 ? 15.925 -8.203 11.825 1.00 91.06 171 LEU A O 1
ATOM 1410 N N . GLU A 1 172 ? 14.639 -6.438 12.360 1.00 90.31 172 GLU A N 1
ATOM 1411 C CA . GLU A 1 172 ? 15.740 -5.519 12.706 1.00 90.31 172 GLU A CA 1
ATOM 1412 C C . GLU A 1 172 ? 15.684 -5.033 14.167 1.00 90.31 172 GLU A C 1
ATOM 1414 O O . GLU A 1 172 ? 16.321 -4.044 14.524 1.00 90.31 172 GLU A O 1
ATOM 1419 N N . GLU A 1 173 ? 14.877 -5.682 15.014 1.00 90.81 173 GLU A N 1
ATOM 1420 C CA . GLU A 1 173 ? 14.680 -5.327 16.433 1.00 90.81 173 GLU A CA 1
ATOM 1421 C C . GLU A 1 173 ? 14.266 -3.853 16.656 1.00 90.81 173 GLU A C 1
ATOM 1423 O O . GLU A 1 173 ? 14.581 -3.221 17.667 1.00 90.81 173 GLU A O 1
ATOM 1428 N N . LEU A 1 174 ? 13.533 -3.283 15.695 1.00 89.50 174 LEU A N 1
ATOM 1429 C CA . LEU A 1 174 ? 13.102 -1.884 15.721 1.00 89.50 174 LEU A CA 1
ATOM 1430 C C . LEU A 1 174 ? 11.869 -1.687 16.616 1.00 89.50 174 LEU A C 1
ATOM 1432 O O . LEU A 1 174 ? 11.000 -2.563 16.678 1.00 89.50 174 LEU A O 1
ATOM 1436 N N . PRO A 1 175 ? 11.709 -0.515 17.260 1.00 91.25 175 PRO A N 1
ATOM 1437 C CA . PRO A 1 175 ? 10.516 -0.225 18.045 1.00 91.25 175 PRO A CA 1
ATOM 1438 C C . PRO A 1 175 ? 9.257 -0.225 17.172 1.00 91.25 175 PRO A C 1
ATOM 1440 O O . PRO A 1 175 ? 9.267 0.265 16.043 1.00 91.25 175 PRO A O 1
ATOM 1443 N N . LEU A 1 176 ? 8.162 -0.734 17.735 1.00 94.25 176 LEU A N 1
ATOM 1444 C CA . LEU A 1 176 ? 6.847 -0.748 17.095 1.00 94.25 176 LEU A CA 1
ATOM 1445 C C . LEU A 1 176 ? 6.311 0.678 16.939 1.00 94.25 176 LEU A C 1
ATOM 1447 O O . LEU A 1 176 ? 6.248 1.426 17.919 1.00 94.25 176 LEU A O 1
ATOM 1451 N N . ALA A 1 177 ? 5.861 1.047 15.740 1.00 95.06 177 ALA A N 1
ATOM 1452 C CA . ALA A 1 177 ? 5.232 2.346 15.516 1.00 95.06 177 ALA A CA 1
ATOM 1453 C C . ALA A 1 177 ? 3.736 2.341 15.874 1.00 95.06 177 ALA A C 1
ATOM 1455 O O . ALA A 1 177 ? 3.177 3.385 16.229 1.00 95.06 177 ALA A O 1
ATOM 1456 N N . LEU A 1 178 ? 3.071 1.182 15.793 1.00 95.38 178 LEU A N 1
ATOM 1457 C CA . LEU A 1 178 ? 1.658 1.024 16.136 1.00 95.38 178 LEU A CA 1
ATOM 1458 C C . LEU A 1 178 ? 1.488 0.351 17.505 1.00 95.38 178 LEU A C 1
ATOM 1460 O O . LEU A 1 178 ? 1.834 -0.821 17.701 1.00 95.38 178 LEU A O 1
ATOM 1464 N N . ASN A 1 179 ? 0.898 1.095 18.445 1.00 93.50 179 ASN A N 1
ATOM 1465 C CA . ASN A 1 179 ? 0.542 0.587 19.766 1.00 93.50 179 ASN A CA 1
ATOM 1466 C C . ASN A 1 179 ? -0.695 -0.319 19.678 1.00 93.50 179 ASN A C 1
ATOM 1468 O O . ASN A 1 179 ? -1.757 0.105 19.232 1.00 93.50 179 ASN A O 1
ATOM 1472 N N . GLU A 1 180 ? -0.561 -1.557 20.142 1.00 92.06 180 GLU A N 1
ATOM 1473 C CA . GLU A 1 180 ? -1.639 -2.549 20.144 1.00 92.06 180 GLU A CA 1
ATOM 1474 C C . GLU A 1 180 ? -2.782 -2.195 21.101 1.00 92.06 180 GLU A C 1
ATOM 1476 O O . GLU A 1 180 ? -3.948 -2.442 20.807 1.00 92.06 180 GLU A O 1
ATOM 1481 N N . GLN A 1 181 ? -2.466 -1.545 22.221 1.00 93.12 181 GLN A N 1
ATOM 1482 C CA . GLN A 1 181 ? -3.442 -1.229 23.268 1.00 93.12 181 GLN A CA 1
ATOM 1483 C C . GLN A 1 181 ? -4.459 -0.164 22.839 1.00 93.12 181 GLN A C 1
ATOM 1485 O O . GLN A 1 181 ? -5.493 -0.004 23.481 1.00 93.12 181 GLN A O 1
ATOM 1490 N N . THR A 1 182 ? -4.173 0.584 21.771 1.00 92.31 182 THR A N 1
ATOM 1491 C CA . THR A 1 182 ? -5.045 1.652 21.267 1.00 92.31 182 THR A CA 1
ATOM 1492 C C . THR A 1 182 ? -5.909 1.207 20.088 1.00 92.31 182 THR A C 1
ATOM 1494 O O . THR A 1 182 ? -6.586 2.040 19.482 1.00 92.31 182 THR A O 1
ATOM 1497 N N . ILE A 1 183 ? -5.887 -0.080 19.725 1.00 95.25 183 ILE A N 1
ATOM 1498 C CA . ILE A 1 183 ? -6.620 -0.602 18.570 1.00 95.25 183 ILE A CA 1
ATOM 1499 C C . ILE A 1 183 ? -8.075 -0.870 18.959 1.00 95.25 183 ILE A C 1
ATOM 1501 O O . ILE A 1 183 ? -8.383 -1.804 19.689 1.00 95.25 183 ILE A O 1
ATOM 1505 N N . CYS A 1 184 ? -8.983 -0.071 18.403 1.00 94.19 184 CYS A N 1
ATOM 1506 C CA . CYS A 1 184 ? -10.434 -0.268 18.460 1.00 94.19 184 CYS A CA 1
ATOM 1507 C C . CYS A 1 184 ? -11.014 -0.665 17.091 1.00 94.19 184 CYS A C 1
ATOM 1509 O O . CYS A 1 184 ? -12.205 -0.495 16.845 1.00 94.19 184 CYS A O 1
ATOM 1511 N N . THR A 1 185 ? -10.171 -1.136 16.169 1.00 94.69 185 THR A N 1
ATOM 1512 C CA . THR A 1 185 ? -10.556 -1.543 14.812 1.00 94.69 185 THR A CA 1
ATOM 1513 C C . THR A 1 185 ? -10.709 -3.051 14.752 1.00 94.69 185 THR A C 1
ATOM 1515 O O . THR A 1 185 ? -9.797 -3.789 15.118 1.00 94.69 185 THR A O 1
ATOM 1518 N N . ARG A 1 186 ? -11.873 -3.519 14.303 1.00 94.06 186 ARG A N 1
ATOM 1519 C CA . ARG A 1 186 ? -12.182 -4.947 14.181 1.00 94.06 186 ARG A CA 1
ATOM 1520 C C . ARG A 1 186 ? -11.318 -5.584 13.096 1.00 94.06 186 ARG A C 1
ATOM 1522 O O . ARG A 1 186 ? -10.858 -4.906 12.175 1.00 94.06 186 ARG A O 1
ATOM 1529 N N . LEU A 1 187 ? -11.112 -6.895 13.195 1.00 93.88 187 LEU A N 1
ATOM 1530 C CA . LEU A 1 187 ? -10.472 -7.662 12.127 1.00 93.88 187 LEU A CA 1
ATOM 1531 C C . LEU A 1 187 ? -11.293 -7.567 10.823 1.00 93.88 187 LEU A C 1
ATOM 1533 O O . LEU A 1 187 ? -12.518 -7.424 10.899 1.00 93.88 187 LEU A O 1
ATOM 1537 N N . PRO A 1 188 ? -10.648 -7.639 9.642 1.00 92.31 188 PRO A N 1
ATOM 1538 C CA . PRO A 1 188 ? -11.343 -7.564 8.361 1.00 92.31 188 PRO A CA 1
ATOM 1539 C C . PRO A 1 188 ? -12.326 -8.716 8.150 1.00 92.31 188 PRO A C 1
ATOM 1541 O O . PRO A 1 188 ? -12.111 -9.838 8.615 1.00 92.31 188 PRO A O 1
ATOM 1544 N N . SER A 1 189 ? -13.383 -8.447 7.390 1.00 86.75 189 SER A N 1
ATOM 1545 C CA . SER A 1 189 ? -14.330 -9.462 6.941 1.00 86.75 189 SER A CA 1
ATOM 1546 C C . SER A 1 189 ? -13.760 -10.265 5.761 1.00 86.75 189 SER A C 1
ATOM 1548 O O . SER A 1 189 ? -13.119 -9.686 4.873 1.00 86.75 189 SER A O 1
ATOM 1550 N N . PRO A 1 190 ? -14.050 -11.580 5.665 1.00 76.56 190 PRO A N 1
ATOM 1551 C CA . PRO A 1 190 ? -13.772 -12.355 4.459 1.00 76.56 190 PRO A CA 1
ATOM 1552 C C . PRO A 1 190 ? -14.418 -11.725 3.216 1.00 76.56 190 PRO A C 1
ATOM 1554 O O . PRO A 1 190 ? -15.535 -11.213 3.292 1.00 76.56 190 PRO A O 1
ATOM 1557 N N . GLU A 1 191 ? -13.761 -11.832 2.055 1.00 61.75 191 GLU A N 1
ATOM 1558 C CA . GLU A 1 191 ? -14.234 -11.275 0.770 1.00 61.75 191 GLU A CA 1
ATOM 1559 C C . GLU A 1 191 ? -15.626 -11.756 0.347 1.00 61.75 191 GLU A C 1
ATOM 1561 O O . GLU A 1 191 ? -16.320 -11.049 -0.363 1.00 61.75 191 GLU A O 1
ATOM 1566 N N . LYS A 1 192 ? -16.090 -12.916 0.828 1.00 57.22 192 LYS A N 1
ATOM 1567 C CA . LYS A 1 192 ? -17.441 -13.432 0.529 1.00 57.22 192 LYS A CA 1
ATOM 1568 C C . LYS A 1 192 ? -18.579 -12.523 1.016 1.00 57.22 192 LYS A C 1
ATOM 1570 O O . LYS A 1 192 ? -19.725 -12.750 0.640 1.00 57.22 192 LYS A O 1
ATOM 1575 N N . TYR A 1 193 ? -18.272 -11.554 1.874 1.00 49.34 193 TYR A N 1
ATOM 1576 C CA . TYR A 1 193 ? -19.237 -10.654 2.500 1.00 49.34 193 TYR A CA 1
ATOM 1577 C C . TYR A 1 193 ? -18.997 -9.177 2.138 1.00 49.34 193 TYR A C 1
ATOM 1579 O O . TYR A 1 193 ? -19.568 -8.307 2.792 1.00 49.34 193 TYR A O 1
ATOM 1587 N N . VAL A 1 194 ? -18.147 -8.900 1.138 1.00 49.94 194 VAL A N 1
ATOM 1588 C CA . VAL A 1 194 ? -17.767 -7.558 0.650 1.00 49.94 194 VAL A CA 1
ATOM 1589 C C . VAL A 1 194 ? -18.008 -7.480 -0.853 1.00 49.94 194 VAL A C 1
ATOM 1591 O O . VAL A 1 194 ? -18.627 -6.491 -1.300 1.00 49.94 194 VAL A O 1
#